Protein AF-A0A8R1EDF5-F1 (afdb_monomer_lite)

Sequence (204 aa):
MTSVPVRDQQETLILVYGVFIYRNCFASVFESIRVQEAGQEGHKRAVINYREDETMYIEAKADRVTVIFSTVFKDADDVIIGKVFLQEFREGRKASQTAPAVLYSLGEPPLELKDLPGARVGDNVGYITFVLFPRHTNKKTRDNTIDLIHSFRDYLHYHIKCSKVYLHTRMRAKTTDFLKVLNRARPEVKGEKKTFSGRTFQTQ

Secondary structure (DSSP, 8-state):
--PPPPHHHHHHHHIIIIISHHHHHHHGGGHHHHHHHTT---PPPEEEEEETTEEEEEEE-SS-EEEEEEEE-SSHHHHHHHHHHHHHHHHGGGT-TTSPEEEEEEES--GGGTT-TT---EEEEEEEEEEE-HHHHSTTTHHHHHHHHHHHHHHHHHHHHHHHHHHHHHHHHHHHHHHHHHHHHSPP-----B-TTS-B----

InterPro domains:
  IPR007188 Actin-related protein 2/3 complex subunit 2 [PF04045] (20-188)
  IPR007188 Actin-related protein 2/3 complex subunit 2 [PTHR12058] (21-203)
  IPR034666 Arp2/3 complex subunit 2/4 [G3DSA:3.30.1460.20] (24-203)
  IPR034666 Arp2/3 complex subunit 2/4 [SSF69645] (29-188)

Structure (mmCIF, N/CA/C/O backbone):
data_AF-A0A8R1EDF5-F1
#
_entry.id   AF-A0A8R1EDF5-F1
#
loop_
_atom_site.group_PDB
_atom_site.id
_atom_site.type_symbol
_atom_site.label_atom_id
_atom_site.label_alt_id
_atom_site.label_comp_id
_atom_site.label_asym_id
_atom_site.label_entity_id
_atom_site.label_seq_id
_atom_site.pdbx_PDB_ins_code
_atom_site.Cartn_x
_atom_site.Cartn_y
_atom_site.Cartn_z
_atom_site.occupancy
_atom_site.B_iso_or_equiv
_atom_site.auth_seq_id
_atom_site.auth_comp_id
_atom_site.auth_asym_id
_atom_site.auth_atom_id
_atom_site.pdbx_PDB_model_num
ATOM 1 N N . MET A 1 1 ? -31.946 36.676 3.259 1.00 37.22 1 MET A N 1
ATOM 2 C CA . MET A 1 1 ? -30.541 37.133 3.200 1.00 37.22 1 MET A CA 1
ATOM 3 C C . MET A 1 1 ? -29.714 36.182 4.049 1.00 37.22 1 MET A C 1
ATOM 5 O O . MET A 1 1 ? -29.679 36.325 5.261 1.00 37.22 1 MET A O 1
ATOM 9 N N . THR A 1 2 ? -29.152 35.138 3.444 1.00 46.44 2 THR A N 1
ATOM 10 C CA . THR A 1 2 ? -28.224 34.232 4.133 1.00 46.44 2 THR A CA 1
ATOM 11 C C . THR A 1 2 ? -26.911 34.976 4.339 1.00 46.44 2 THR A C 1
ATOM 13 O O . THR A 1 2 ? -26.248 35.333 3.367 1.00 46.44 2 THR A O 1
ATOM 16 N N . SER A 1 3 ? -26.583 35.277 5.594 1.00 58.00 3 SER A N 1
ATOM 17 C CA . SER A 1 3 ? -25.324 35.910 5.984 1.00 58.00 3 SER A CA 1
ATOM 18 C C . SER A 1 3 ? -24.152 35.068 5.482 1.00 58.00 3 SER A C 1
ATOM 20 O O . SER A 1 3 ? -23.999 33.916 5.891 1.00 58.00 3 SER A O 1
ATOM 22 N N . VAL A 1 4 ? -23.344 35.626 4.581 1.00 60.22 4 VAL A N 1
ATOM 23 C CA . VAL A 1 4 ? -22.108 34.984 4.126 1.00 60.22 4 VAL A CA 1
ATOM 24 C C . VAL A 1 4 ? -21.133 34.967 5.314 1.00 60.22 4 VAL A C 1
ATOM 26 O O . VAL A 1 4 ? -20.901 36.027 5.898 1.00 60.22 4 VAL A O 1
ATOM 29 N N . PRO A 1 5 ? -20.607 33.797 5.721 1.00 60.97 5 PRO A N 1
ATOM 30 C CA . PRO A 1 5 ? -19.687 33.697 6.851 1.00 60.97 5 PRO A CA 1
ATOM 31 C C . PRO A 1 5 ? -18.360 34.425 6.577 1.00 60.97 5 PRO A C 1
ATOM 33 O O . PRO A 1 5 ? -17.988 34.650 5.426 1.00 60.97 5 PRO A O 1
ATOM 36 N N . VAL A 1 6 ? -17.655 34.810 7.646 1.00 70.81 6 VAL A N 1
ATOM 37 C CA . VAL A 1 6 ? -16.377 35.553 7.604 1.00 70.81 6 VAL A CA 1
ATOM 38 C C . VAL A 1 6 ? -15.317 34.759 6.816 1.00 70.81 6 VAL A C 1
ATOM 40 O O . VAL A 1 6 ? -15.364 33.535 6.799 1.00 70.81 6 VAL A O 1
ATOM 43 N N . ARG A 1 7 ? -14.351 35.425 6.166 1.00 64.31 7 ARG A N 1
ATOM 44 C CA . ARG A 1 7 ? -13.412 34.813 5.196 1.00 64.31 7 ARG A CA 1
ATOM 45 C C . ARG A 1 7 ? -12.677 33.553 5.714 1.00 64.31 7 ARG A C 1
ATOM 47 O O . ARG A 1 7 ? -12.657 32.550 5.010 1.00 64.31 7 ARG A O 1
ATOM 54 N N . ASP A 1 8 ? -12.211 33.545 6.966 1.00 62.00 8 ASP A N 1
ATOM 55 C CA . ASP A 1 8 ? -11.608 32.352 7.605 1.00 62.00 8 ASP A CA 1
ATOM 56 C C . ASP A 1 8 ? -12.617 31.210 7.826 1.00 62.00 8 ASP A C 1
ATOM 58 O O . ASP A 1 8 ? -12.303 30.023 7.692 1.00 62.00 8 ASP A O 1
ATOM 62 N N . GLN A 1 9 ? -13.869 31.554 8.138 1.00 63.78 9 GLN A N 1
ATOM 63 C CA . GLN A 1 9 ? -14.952 30.579 8.248 1.00 63.78 9 GLN A CA 1
ATOM 64 C C . GLN A 1 9 ? -15.334 30.035 6.868 1.00 63.78 9 GLN A C 1
ATOM 66 O O . GLN A 1 9 ? -15.638 28.853 6.765 1.00 63.78 9 GLN A O 1
ATOM 71 N N . GLN A 1 10 ? -15.268 30.838 5.801 1.00 67.81 10 GLN A N 1
ATOM 72 C CA . GLN A 1 10 ? -15.457 30.359 4.428 1.00 67.81 10 GLN A CA 1
ATOM 73 C C . GLN A 1 10 ? -14.379 29.360 4.011 1.00 67.81 10 GLN A C 1
ATOM 75 O O . GLN A 1 10 ? -14.731 28.314 3.479 1.00 67.81 10 GLN A O 1
ATOM 80 N N . GLU A 1 11 ? -13.098 29.627 4.273 1.00 70.38 11 GLU A N 1
ATOM 81 C CA . GLU A 1 11 ? -12.024 28.670 3.963 1.00 70.38 11 GLU A CA 1
ATOM 82 C C . GLU A 1 11 ? -12.195 27.363 4.740 1.00 70.38 11 GLU A C 1
ATOM 84 O O . GLU A 1 11 ? -12.123 26.277 4.164 1.00 70.38 11 GLU A O 1
ATOM 89 N N . THR A 1 12 ? -12.530 27.460 6.028 1.00 69.50 12 THR A N 1
ATOM 90 C CA . THR A 1 12 ? -12.820 26.288 6.863 1.00 69.50 12 THR A CA 1
ATOM 91 C C . THR A 1 12 ? -14.017 25.503 6.322 1.00 69.50 12 THR A C 1
ATOM 93 O O . THR A 1 12 ? -13.970 24.278 6.230 1.00 69.50 12 THR A O 1
ATOM 96 N N . LEU A 1 13 ? -15.084 26.189 5.908 1.00 66.75 13 LEU A N 1
ATOM 97 C CA . LEU A 1 13 ? -16.260 25.561 5.311 1.00 66.75 13 LEU A CA 1
ATOM 98 C C . LEU A 1 13 ? -15.931 24.913 3.960 1.00 66.75 13 LEU A C 1
ATOM 100 O O . LEU A 1 13 ? -16.371 23.799 3.712 1.00 66.75 13 LEU A O 1
ATOM 104 N N . ILE A 1 14 ? -15.125 25.544 3.108 1.00 72.31 14 ILE A N 1
ATOM 105 C CA . ILE A 1 14 ? -14.697 24.969 1.823 1.00 72.31 14 ILE A CA 1
ATOM 106 C C . ILE A 1 14 ? -13.844 23.717 2.048 1.00 72.31 14 ILE A C 1
ATOM 108 O O . ILE A 1 14 ? -14.022 22.710 1.363 1.00 72.31 14 ILE A O 1
ATOM 112 N N . LEU A 1 15 ? -12.949 23.735 3.034 1.00 63.31 15 LEU A N 1
ATOM 113 C CA . LEU A 1 15 ? -12.159 22.561 3.390 1.00 63.31 15 LEU A CA 1
ATOM 114 C C . LEU A 1 15 ? -13.048 21.435 3.933 1.00 63.31 15 LEU A C 1
ATOM 116 O O . LEU A 1 15 ? -12.936 20.297 3.485 1.00 63.31 15 LEU A O 1
ATOM 120 N N . VAL A 1 16 ? -13.971 21.738 4.846 1.00 60.72 16 VAL A N 1
ATOM 121 C CA . VAL A 1 16 ? -14.837 20.738 5.493 1.00 60.72 16 VAL A CA 1
ATOM 122 C C . VAL A 1 16 ? -15.895 20.167 4.541 1.00 60.72 16 VAL A C 1
ATOM 124 O O . VAL A 1 16 ? -16.093 18.952 4.519 1.00 60.72 16 VAL A O 1
ATOM 127 N N . TYR A 1 17 ? -16.555 21.020 3.755 1.00 59.41 17 TYR A N 1
ATOM 128 C CA . TYR A 1 17 ? -17.662 20.662 2.858 1.00 59.41 17 TYR A CA 1
ATOM 129 C C . TYR A 1 17 ? -17.237 20.422 1.406 1.00 59.41 17 TYR A C 1
ATOM 131 O O . TYR A 1 17 ? -18.039 19.947 0.617 1.00 59.41 17 TYR A O 1
ATOM 139 N N . GLY A 1 18 ? -16.009 20.747 1.017 1.00 61.16 18 GLY A N 1
ATOM 140 C CA . GLY A 1 18 ? -15.484 20.443 -0.315 1.00 61.16 18 GLY A CA 1
ATOM 141 C C . GLY A 1 18 ? -14.483 19.299 -0.261 1.00 61.16 18 GLY A C 1
ATOM 142 O O . GLY A 1 18 ? -14.718 18.217 -0.792 1.00 61.16 18 GLY A O 1
ATOM 143 N N . VAL A 1 19 ? -13.358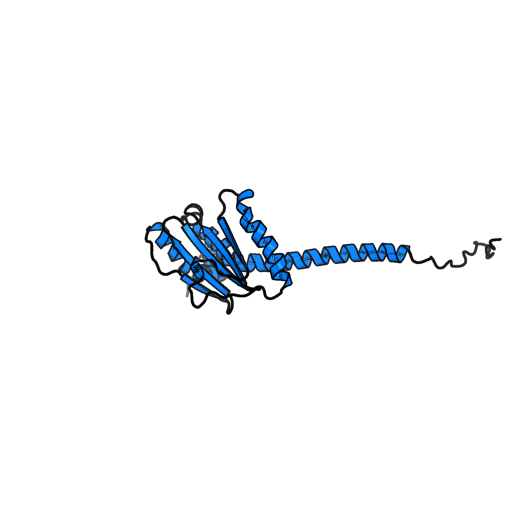 19.542 0.411 1.00 59.59 19 VAL A N 1
ATOM 144 C CA . VAL A 1 19 ? -12.174 18.669 0.350 1.00 59.59 19 VAL A CA 1
ATOM 145 C C . VAL A 1 19 ? -12.307 17.453 1.271 1.00 59.59 19 VAL A C 1
ATOM 147 O O . VAL A 1 19 ? -11.979 16.334 0.880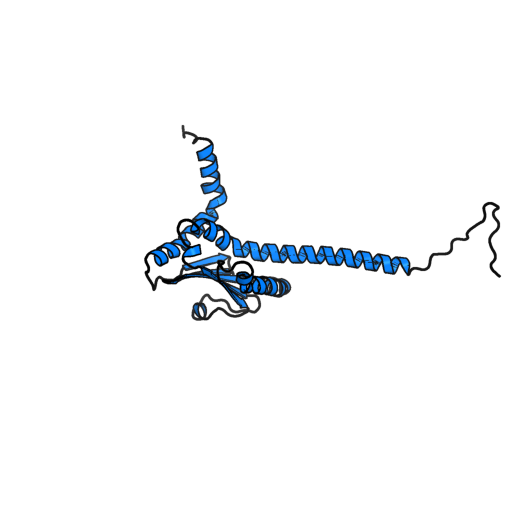 1.00 59.59 19 VAL A O 1
ATOM 150 N N . PHE A 1 20 ? -12.837 17.638 2.480 1.00 66.38 20 PHE A N 1
ATOM 151 C CA . PHE A 1 20 ? -12.901 16.593 3.501 1.00 66.38 20 PHE A CA 1
ATOM 152 C C . PHE A 1 20 ? -14.209 15.796 3.522 1.00 66.38 20 PHE A C 1
ATOM 154 O O . PHE A 1 20 ? -14.381 14.991 4.431 1.00 66.38 20 PHE A O 1
ATOM 161 N N . ILE A 1 21 ? -15.119 15.938 2.550 1.00 66.31 21 ILE A N 1
ATOM 162 C CA . ILE A 1 21 ? -16.369 15.148 2.530 1.00 66.31 21 ILE A CA 1
ATOM 163 C C . ILE A 1 21 ? -16.080 13.644 2.551 1.00 66.31 21 ILE A C 1
ATOM 165 O O . ILE A 1 21 ? -16.606 12.923 3.401 1.00 66.31 21 ILE A O 1
ATOM 169 N N . TYR A 1 22 ? -15.200 13.177 1.661 1.00 65.56 22 TYR A N 1
ATOM 170 C CA . TYR A 1 22 ? -14.829 11.762 1.595 1.00 65.56 22 TYR A CA 1
ATOM 171 C C . TYR A 1 22 ? -14.133 11.313 2.880 1.00 65.56 22 TYR A C 1
ATOM 173 O O . TYR A 1 22 ? -14.475 10.271 3.440 1.00 65.56 22 TYR A O 1
ATOM 181 N N . ARG A 1 23 ? -13.233 12.148 3.411 1.00 71.06 23 ARG A N 1
ATOM 182 C CA . ARG A 1 23 ? -12.564 11.904 4.691 1.00 71.06 23 ARG A CA 1
ATOM 183 C C . ARG A 1 23 ? -13.562 11.774 5.843 1.00 71.06 23 ARG A C 1
ATOM 185 O O . ARG A 1 23 ? -13.467 10.849 6.639 1.00 71.06 23 ARG A O 1
ATOM 192 N N . ASN A 1 24 ? -14.521 12.688 5.942 1.00 68.25 24 ASN A N 1
ATOM 193 C CA . ASN A 1 24 ? -15.489 12.742 7.034 1.00 68.25 24 ASN A CA 1
ATOM 194 C C . ASN A 1 24 ? -16.484 11.569 6.964 1.00 68.25 24 ASN A C 1
ATOM 196 O O . ASN A 1 24 ? -16.875 11.054 8.008 1.00 68.25 24 ASN A O 1
ATOM 200 N N . CYS A 1 25 ? -16.818 11.079 5.763 1.00 65.25 25 CYS A N 1
ATOM 201 C CA . CYS A 1 25 ? -17.539 9.811 5.595 1.00 65.25 25 CYS A CA 1
ATOM 202 C C . CYS A 1 25 ? -16.732 8.615 6.124 1.00 65.25 25 CYS A C 1
ATOM 204 O O . CYS A 1 25 ? -17.280 7.755 6.809 1.00 65.25 25 CYS A O 1
ATOM 206 N N . PHE A 1 26 ? -15.418 8.585 5.883 1.00 67.69 26 PHE A N 1
ATOM 207 C CA . PHE A 1 26 ? -14.531 7.560 6.445 1.00 67.69 26 PHE A CA 1
ATOM 208 C C . PHE A 1 26 ? -14.298 7.711 7.955 1.00 67.69 26 PHE A C 1
ATOM 210 O O . PHE A 1 26 ? -14.070 6.717 8.644 1.00 67.69 26 PHE A O 1
ATOM 217 N N . ALA A 1 27 ? -14.397 8.930 8.495 1.00 64.00 27 ALA A N 1
ATOM 218 C CA . ALA A 1 27 ? -14.193 9.216 9.914 1.00 64.00 27 ALA A CA 1
ATOM 219 C C . ALA A 1 27 ? -15.215 8.510 10.823 1.00 64.00 27 ALA A C 1
ATOM 221 O O . ALA A 1 27 ? -14.876 8.172 11.956 1.00 64.00 27 ALA A O 1
ATOM 222 N N . SER A 1 28 ? -16.420 8.214 10.315 1.00 60.69 28 SER A N 1
ATOM 223 C CA . SER A 1 28 ? -17.418 7.382 11.008 1.00 60.69 28 SER A CA 1
ATOM 224 C C . SER A 1 28 ? -16.848 6.016 11.403 1.00 60.69 28 SER A C 1
ATOM 226 O O . SER A 1 28 ? -17.147 5.509 12.480 1.00 60.69 28 SER A O 1
ATOM 228 N N . VAL A 1 29 ? -15.963 5.435 10.591 1.00 60.88 29 VAL A N 1
ATOM 229 C CA . VAL A 1 29 ? -15.421 4.101 10.878 1.00 60.88 29 VAL A CA 1
ATOM 230 C C . VAL A 1 29 ? -14.323 4.137 11.937 1.00 60.88 29 VAL A C 1
ATOM 232 O O . VAL A 1 29 ? -14.077 3.151 12.635 1.00 60.88 29 VAL A O 1
ATOM 235 N N . PHE A 1 30 ? -13.744 5.311 12.170 1.00 62.59 30 PHE A N 1
ATOM 236 C CA . PHE A 1 30 ? -12.837 5.553 13.282 1.00 62.59 30 PHE A CA 1
ATOM 237 C C . PHE A 1 30 ? -13.562 5.816 14.614 1.00 62.59 30 PHE A C 1
ATOM 239 O O . PHE A 1 30 ? -12.898 6.060 15.620 1.00 62.59 30 PHE A O 1
ATOM 246 N N . GLU A 1 31 ? -14.891 5.657 14.697 1.00 65.31 31 GLU A N 1
ATOM 247 C CA . GLU A 1 31 ? -15.561 5.431 15.990 1.00 65.31 31 GLU A CA 1
ATOM 248 C C . GLU A 1 31 ? -15.002 4.203 16.720 1.00 65.31 31 GLU A C 1
ATOM 250 O O . GLU A 1 31 ? -14.929 4.197 17.946 1.00 65.31 31 GLU A O 1
ATOM 255 N N . SER A 1 32 ? -14.486 3.219 15.980 1.00 62.22 32 SER A N 1
ATOM 256 C CA . SER A 1 32 ? -13.732 2.086 16.528 1.00 62.22 32 SER A CA 1
ATOM 257 C C . SER A 1 32 ? -12.504 2.507 17.358 1.00 62.22 32 SER A C 1
ATOM 259 O O . SER A 1 32 ? -12.147 1.821 18.313 1.00 62.22 32 SER A O 1
ATOM 261 N N . ILE A 1 33 ? -11.905 3.679 17.098 1.00 66.38 33 ILE A N 1
ATOM 262 C CA . ILE A 1 33 ? -10.865 4.251 17.972 1.00 66.38 33 ILE A CA 1
ATOM 263 C C . ILE A 1 33 ? -11.449 4.652 19.331 1.00 66.38 33 ILE A C 1
ATOM 265 O O . ILE A 1 33 ? -10.790 4.480 20.351 1.00 66.38 33 ILE A O 1
ATOM 269 N N . ARG A 1 34 ? -12.687 5.156 19.380 1.00 68.62 34 ARG A N 1
ATOM 270 C CA . ARG A 1 34 ? -13.348 5.496 20.653 1.00 68.62 34 ARG A CA 1
ATOM 271 C C . ARG A 1 34 ? -13.655 4.238 21.462 1.00 68.62 34 ARG A C 1
ATOM 273 O O . ARG A 1 34 ? -13.519 4.264 22.679 1.00 68.62 34 ARG A O 1
ATOM 280 N N . VAL A 1 35 ? -14.007 3.140 20.789 1.00 68.25 35 VAL A N 1
ATOM 281 C CA . VAL A 1 35 ? -14.181 1.815 21.411 1.00 68.25 35 VAL A CA 1
ATOM 282 C C . VAL A 1 35 ? -12.862 1.324 22.022 1.00 68.25 35 VAL A C 1
ATOM 284 O O . VAL A 1 35 ? -12.852 0.861 23.162 1.00 68.25 35 VAL A O 1
ATOM 287 N N . GLN A 1 36 ? -11.740 1.513 21.316 1.00 70.62 36 GLN A N 1
ATOM 288 C CA . GLN A 1 36 ? -10.402 1.221 21.842 1.00 70.62 36 GLN A CA 1
ATOM 289 C C . GLN A 1 36 ? -10.052 2.099 23.056 1.00 70.62 36 GLN A C 1
ATOM 291 O O . GLN A 1 36 ? -9.573 1.575 24.059 1.00 70.62 36 GLN A O 1
ATOM 296 N N . GLU A 1 37 ? -10.329 3.410 23.009 1.00 69.69 37 GLU A N 1
ATOM 297 C CA . GLU A 1 37 ? -10.143 4.319 24.157 1.00 69.69 37 GLU A CA 1
ATOM 298 C C . GLU A 1 37 ? -11.002 3.914 25.370 1.00 69.69 37 GLU A C 1
ATOM 300 O O . GLU A 1 37 ? -10.575 4.095 26.509 1.00 69.69 37 GLU A O 1
ATOM 305 N N . ALA A 1 38 ? -12.193 3.354 25.139 1.00 73.81 38 ALA A N 1
ATOM 306 C CA . ALA A 1 38 ? -13.090 2.867 26.185 1.00 73.81 38 ALA A CA 1
ATOM 307 C C . ALA A 1 38 ? -12.689 1.491 26.756 1.00 73.81 38 ALA A C 1
ATOM 309 O O . ALA A 1 38 ? -13.317 1.031 27.708 1.00 73.81 38 ALA A O 1
ATOM 310 N N . GLY A 1 39 ? -11.676 0.824 26.184 1.00 67.12 39 GLY A N 1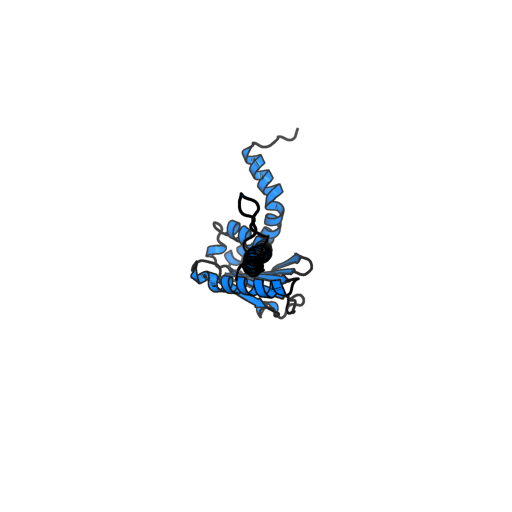
ATOM 311 C CA . GLY A 1 39 ? -11.225 -0.504 26.610 1.00 67.12 39 GLY A CA 1
ATOM 312 C C . GLY A 1 39 ? -12.267 -1.609 26.409 1.00 67.12 39 GLY A C 1
ATOM 313 O O . GLY A 1 39 ? -12.195 -2.647 27.061 1.00 67.12 39 GLY A O 1
ATOM 314 N N . GLN A 1 40 ? -13.259 -1.381 25.544 1.00 67.94 40 GLN A N 1
ATOM 315 C CA . GLN A 1 40 ? -14.324 -2.342 25.283 1.00 67.94 40 GLN A CA 1
ATOM 316 C C . GLN A 1 40 ? -13.892 -3.305 24.177 1.00 67.94 40 GLN A C 1
ATOM 318 O O . GLN A 1 40 ? -13.682 -2.906 23.034 1.00 67.94 40 GLN A O 1
ATOM 323 N N . GLU A 1 41 ? -13.778 -4.586 24.508 1.00 65.31 41 GLU A N 1
ATOM 324 C CA . GLU A 1 41 ? -13.474 -5.640 23.539 1.00 65.31 41 GLU A CA 1
ATOM 325 C C . GLU A 1 41 ? -14.760 -6.267 22.973 1.00 65.31 41 GLU A C 1
ATOM 327 O O . GLU A 1 41 ? -15.842 -6.148 23.549 1.00 65.31 41 GLU A O 1
ATOM 332 N N . GLY A 1 42 ? -14.660 -6.922 21.812 1.00 64.19 42 GLY A N 1
ATOM 333 C CA . GLY A 1 42 ? -15.766 -7.700 21.237 1.00 64.19 42 GLY A CA 1
ATOM 334 C C . GLY A 1 42 ? -16.777 -6.914 20.395 1.00 64.19 42 GLY A C 1
ATOM 335 O O . GLY A 1 42 ? -17.828 -7.451 20.047 1.00 64.19 42 GLY A O 1
ATOM 336 N N . HIS A 1 43 ? -16.482 -5.663 20.025 1.00 67.81 43 HIS A N 1
ATOM 337 C CA . HIS A 1 43 ? -17.308 -4.943 19.054 1.00 67.81 43 HIS A CA 1
ATOM 338 C C . HIS A 1 43 ? -17.212 -5.578 17.663 1.00 67.81 43 HIS A C 1
ATOM 340 O O . HIS A 1 43 ? -16.147 -6.013 17.220 1.00 67.81 43 HIS A O 1
ATOM 346 N N . LYS A 1 44 ? -18.345 -5.604 16.952 1.00 72.50 44 LYS A N 1
ATOM 347 C CA . LYS A 1 44 ? -18.411 -6.096 15.574 1.00 72.50 44 LYS A CA 1
ATOM 348 C C . LYS A 1 44 ? -17.458 -5.269 14.708 1.00 72.50 44 LYS A C 1
ATOM 350 O O . LYS A 1 44 ? -17.598 -4.051 14.628 1.00 72.50 44 LYS A O 1
ATOM 355 N N . ARG A 1 45 ? -16.501 -5.940 14.060 1.00 82.50 45 ARG A N 1
ATOM 356 C CA . ARG A 1 45 ? -15.580 -5.309 13.106 1.00 82.50 45 ARG A CA 1
ATOM 357 C C . ARG A 1 45 ? -16.338 -4.526 12.040 1.00 82.50 45 ARG A C 1
ATOM 359 O O . ARG A 1 45 ? -17.384 -4.973 11.558 1.00 82.50 45 ARG A O 1
ATOM 366 N N . ALA A 1 46 ? -15.784 -3.389 11.646 1.00 84.81 46 ALA A N 1
ATOM 367 C CA . ALA A 1 46 ? -16.328 -2.609 10.550 1.00 84.81 46 ALA A CA 1
ATOM 368 C C . ALA A 1 46 ? -15.808 -3.158 9.218 1.00 84.81 46 ALA A C 1
ATOM 370 O O . ALA A 1 46 ? -14.628 -3.485 9.088 1.00 84.81 46 ALA A O 1
ATOM 371 N N . VAL A 1 47 ? -16.702 -3.257 8.237 1.00 87.25 47 VAL A N 1
ATOM 372 C CA . VAL A 1 47 ? -16.398 -3.705 6.876 1.00 87.25 47 VAL A CA 1
ATOM 373 C C . VAL A 1 47 ? -16.843 -2.605 5.925 1.00 87.25 47 VAL A C 1
ATOM 375 O O . VAL A 1 47 ? -18.008 -2.212 5.946 1.00 87.25 47 VAL A O 1
ATOM 378 N N . ILE A 1 48 ? -15.914 -2.091 5.124 1.00 86.56 48 ILE A N 1
ATOM 379 C CA . ILE A 1 48 ? -16.166 -1.019 4.162 1.00 86.56 48 ILE A CA 1
ATOM 380 C C . ILE A 1 48 ? -15.780 -1.503 2.773 1.00 86.56 48 ILE A C 1
ATOM 382 O O . ILE A 1 48 ? -14.601 -1.702 2.475 1.00 86.56 48 ILE A O 1
ATOM 386 N N . ASN A 1 49 ? -16.762 -1.603 1.891 1.00 87.56 49 ASN A N 1
ATOM 387 C CA . ASN A 1 49 ? -16.533 -1.884 0.481 1.00 87.56 49 ASN A CA 1
ATOM 388 C C . ASN A 1 49 ? -16.346 -0.546 -0.236 1.00 87.56 49 ASN A C 1
ATOM 390 O O . ASN A 1 49 ? -17.302 0.061 -0.710 1.00 87.56 49 ASN A O 1
ATOM 394 N N . TYR A 1 50 ? -15.114 -0.037 -0.233 1.00 84.06 50 TYR A N 1
ATOM 395 C CA . TYR A 1 50 ? -14.804 1.278 -0.801 1.00 84.06 50 TYR A CA 1
ATOM 396 C C . TYR A 1 50 ? -14.663 1.251 -2.333 1.00 84.06 50 TYR A C 1
ATOM 398 O O . TYR A 1 50 ? -14.647 2.303 -2.972 1.00 84.06 50 TYR A O 1
ATOM 406 N N . ARG A 1 51 ? -14.570 0.054 -2.926 1.00 86.75 51 ARG A N 1
ATOM 407 C CA . ARG A 1 51 ? -14.725 -0.229 -4.362 1.00 86.75 51 ARG A CA 1
ATOM 408 C C . ARG A 1 51 ? -15.490 -1.543 -4.532 1.00 86.75 51 ARG A C 1
ATOM 410 O O . ARG A 1 51 ? -15.642 -2.291 -3.574 1.00 86.75 51 ARG A O 1
ATOM 417 N N . GLU A 1 52 ? -15.930 -1.835 -5.753 1.00 85.62 52 GLU A N 1
ATOM 418 C CA . GLU A 1 52 ? -16.684 -3.058 -6.077 1.00 85.62 52 GLU A CA 1
ATOM 419 C C . GLU A 1 52 ? -15.928 -4.344 -5.698 1.00 85.62 52 GLU A C 1
ATOM 421 O O . GLU A 1 52 ? -16.507 -5.241 -5.092 1.00 85.62 52 GLU A O 1
ATOM 426 N N . ASP A 1 53 ? -14.621 -4.398 -5.978 1.00 88.06 53 ASP A N 1
ATOM 427 C CA . ASP A 1 53 ? -13.770 -5.573 -5.734 1.00 88.06 53 ASP A CA 1
ATOM 428 C C . ASP A 1 53 ? -12.790 -5.408 -4.559 1.00 88.06 53 ASP A C 1
ATOM 430 O O . ASP A 1 53 ? -11.936 -6.268 -4.345 1.00 88.06 53 ASP A O 1
ATOM 434 N N . GLU A 1 54 ? -12.864 -4.307 -3.806 1.00 91.56 54 GLU A N 1
ATOM 435 C CA . GLU A 1 54 ? -11.925 -4.028 -2.715 1.00 91.56 54 GLU A CA 1
ATOM 436 C C . GLU A 1 54 ? -12.654 -3.738 -1.408 1.00 91.56 54 GLU A C 1
ATOM 438 O O . GLU A 1 54 ? -13.709 -3.102 -1.371 1.00 91.56 54 GLU A O 1
ATOM 443 N N . THR A 1 55 ? -12.080 -4.203 -0.304 1.00 90.62 55 THR A N 1
ATOM 444 C CA . THR A 1 55 ? -12.716 -4.121 1.013 1.00 90.62 55 THR A CA 1
ATOM 445 C C . THR A 1 55 ? -11.704 -3.720 2.069 1.00 90.62 55 THR A C 1
ATOM 447 O O . THR A 1 55 ? -10.550 -4.137 2.039 1.00 90.62 55 THR A O 1
ATOM 450 N N . MET A 1 56 ? -12.133 -2.891 3.010 1.00 91.00 56 MET A N 1
ATOM 451 C CA . MET A 1 56 ? -11.366 -2.492 4.179 1.00 91.00 56 MET A CA 1
ATOM 452 C C 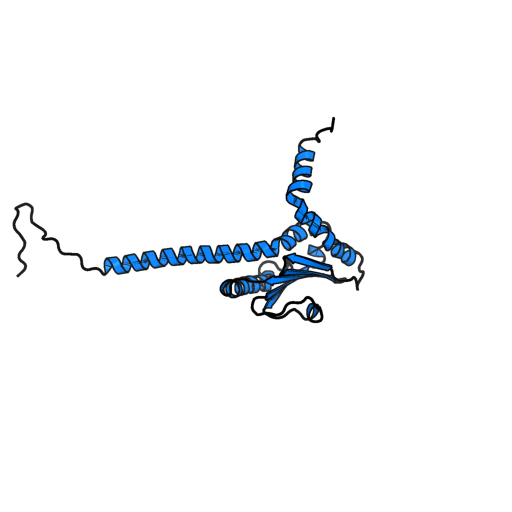. MET A 1 56 ? -12.038 -3.053 5.424 1.00 91.00 56 MET A C 1
ATOM 454 O O . MET A 1 56 ? -13.240 -2.877 5.616 1.00 91.00 56 MET A O 1
ATOM 458 N N . TYR A 1 57 ? -11.258 -3.710 6.270 1.00 89.38 57 TYR A N 1
ATOM 459 C CA . TYR A 1 57 ? -11.707 -4.263 7.540 1.00 89.38 57 TYR A CA 1
ATOM 460 C C . TYR A 1 57 ? -11.034 -3.497 8.667 1.00 89.38 57 TYR A C 1
ATOM 462 O O . TYR A 1 57 ? -9.821 -3.289 8.635 1.00 89.38 57 TYR A O 1
ATOM 470 N N . ILE A 1 58 ? -11.810 -3.072 9.657 1.00 88.81 58 ILE A N 1
ATOM 471 C CA . ILE A 1 58 ? -11.289 -2.360 10.821 1.00 88.81 58 ILE A CA 1
ATOM 472 C C . ILE A 1 58 ? -11.738 -3.093 12.077 1.00 88.81 58 ILE A C 1
ATOM 474 O O . ILE A 1 58 ? -12.931 -3.314 12.300 1.00 88.81 58 ILE A O 1
ATOM 478 N N . GLU A 1 59 ? -10.762 -3.464 12.896 1.00 86.69 59 GLU A N 1
ATOM 479 C CA . GLU A 1 59 ? -10.966 -4.146 14.164 1.00 86.69 59 GLU A CA 1
ATOM 480 C C . GLU A 1 59 ? -10.239 -3.394 15.277 1.00 86.69 59 GLU A C 1
ATOM 482 O O . GLU A 1 59 ? -9.047 -3.104 15.180 1.00 86.69 59 GLU A O 1
ATOM 487 N N . ALA A 1 60 ? -10.967 -3.079 16.344 1.00 86.31 60 ALA A N 1
ATOM 488 C CA . ALA A 1 60 ? -10.408 -2.486 17.548 1.00 86.31 60 ALA A CA 1
ATOM 489 C C . ALA A 1 60 ? -10.255 -3.562 18.629 1.00 86.31 60 ALA A C 1
ATOM 491 O O . ALA A 1 60 ? -11.207 -4.277 18.939 1.00 86.31 60 ALA A O 1
ATOM 492 N N . LYS A 1 61 ? -9.055 -3.652 19.203 1.00 85.25 61 LYS A N 1
ATOM 493 C CA . LYS A 1 61 ? -8.725 -4.419 20.412 1.00 85.25 61 LYS A CA 1
ATOM 494 C C . LYS A 1 61 ? -8.326 -3.432 21.511 1.00 85.25 61 LYS A C 1
ATOM 496 O O . LYS A 1 61 ? -8.090 -2.262 21.213 1.00 85.25 61 LYS A O 1
ATOM 501 N N . ALA A 1 62 ? -8.216 -3.866 22.768 1.00 81.94 62 ALA A N 1
ATOM 502 C CA . ALA A 1 62 ? -7.882 -2.949 23.864 1.00 81.94 62 ALA A CA 1
ATOM 503 C C . ALA A 1 62 ? -6.526 -2.238 23.668 1.00 81.94 62 ALA A C 1
ATOM 505 O O . ALA A 1 62 ? -6.389 -1.050 23.968 1.00 81.94 62 ALA A O 1
ATOM 506 N N . ASP A 1 63 ? -5.527 -2.939 23.123 1.00 86.88 63 ASP A N 1
ATOM 507 C CA . ASP A 1 63 ? -4.147 -2.455 23.002 1.00 86.88 63 ASP A CA 1
ATOM 508 C C . ASP A 1 63 ? -3.787 -1.880 21.619 1.00 86.88 63 ASP A C 1
ATOM 510 O O . ASP A 1 63 ? -2.733 -1.254 21.470 1.00 86.88 63 ASP A O 1
ATOM 514 N N . ARG A 1 64 ? -4.623 -2.103 20.596 1.00 89.81 64 ARG A N 1
ATOM 515 C CA . ARG A 1 64 ? -4.340 -1.728 19.202 1.00 89.81 64 ARG A CA 1
ATOM 516 C C . ARG A 1 64 ? -5.599 -1.657 18.341 1.00 89.81 64 ARG A C 1
ATOM 518 O O . ARG A 1 64 ? -6.597 -2.316 18.612 1.00 89.81 64 ARG A O 1
ATOM 525 N N . VAL A 1 65 ? -5.501 -0.931 17.235 1.00 90.31 65 VAL A N 1
ATOM 526 C CA . VAL A 1 65 ? -6.477 -0.949 16.141 1.00 90.31 65 VAL A CA 1
ATOM 527 C C . VAL A 1 65 ? -5.810 -1.548 14.910 1.00 90.31 65 VAL A C 1
ATOM 529 O O . VAL A 1 65 ? -4.748 -1.090 14.488 1.00 90.31 65 VAL A O 1
ATOM 532 N N . THR A 1 66 ? -6.427 -2.570 14.334 1.00 91.88 66 THR A N 1
ATOM 533 C CA . THR A 1 66 ? -5.962 -3.229 13.116 1.00 91.88 66 THR A CA 1
ATOM 534 C C . THR A 1 66 ? -6.811 -2.764 11.938 1.00 91.88 66 THR A C 1
ATOM 536 O O . THR A 1 66 ? -8.039 -2.825 11.986 1.00 91.88 66 THR A O 1
ATOM 539 N N . VAL A 1 67 ? -6.157 -2.307 10.872 1.00 92.50 67 VAL A N 1
ATOM 540 C CA . VAL A 1 67 ? -6.797 -1.912 9.611 1.00 92.50 67 VAL A CA 1
ATOM 541 C C . VAL A 1 67 ? -6.270 -2.814 8.505 1.00 92.50 67 VAL A C 1
ATOM 543 O O . VAL A 1 67 ? -5.071 -2.817 8.236 1.00 92.50 67 VAL A O 1
ATOM 546 N N . ILE A 1 68 ? -7.150 -3.575 7.863 1.00 93.25 68 ILE A N 1
ATOM 547 C CA . ILE A 1 68 ? -6.796 -4.513 6.799 1.00 93.25 68 ILE A CA 1
ATOM 548 C C . ILE A 1 68 ? -7.393 -4.024 5.484 1.00 93.25 68 ILE A C 1
ATOM 550 O O . ILE A 1 68 ? -8.608 -3.916 5.352 1.00 93.25 68 ILE A O 1
ATOM 554 N N . PHE A 1 69 ? -6.544 -3.767 4.497 1.00 94.06 69 PHE A N 1
ATOM 555 C CA . PHE A 1 69 ? -6.938 -3.484 3.123 1.00 94.06 69 PHE A CA 1
ATOM 556 C C . PHE A 1 69 ? -6.878 -4.767 2.303 1.00 94.06 69 PHE A C 1
ATOM 558 O O . PHE A 1 69 ? -5.826 -5.392 2.229 1.00 94.06 69 PHE A O 1
ATOM 565 N N . SER A 1 70 ? -7.982 -5.122 1.658 1.00 93.69 70 SER A N 1
ATOM 566 C CA . SER A 1 70 ? -8.050 -6.114 0.588 1.00 93.69 70 SER A CA 1
ATOM 567 C C . SER A 1 70 ? -8.076 -5.368 -0.739 1.00 93.69 70 SER A C 1
ATOM 569 O O . SER A 1 70 ? -9.136 -4.913 -1.170 1.00 93.69 70 SER A O 1
ATOM 571 N N . THR A 1 71 ? -6.910 -5.204 -1.365 1.00 93.06 71 THR A N 1
ATOM 572 C CA . THR A 1 71 ? -6.773 -4.520 -2.658 1.00 93.06 71 THR A CA 1
ATOM 573 C C . THR A 1 71 ? -6.576 -5.523 -3.788 1.00 93.06 71 THR A C 1
ATOM 575 O O . THR A 1 71 ? -6.022 -6.604 -3.588 1.00 93.06 71 THR A O 1
ATOM 578 N N . VAL A 1 72 ? -7.017 -5.155 -4.988 1.00 93.25 72 VAL A N 1
ATOM 579 C CA . VAL A 1 72 ? -6.888 -5.980 -6.190 1.00 93.25 72 VAL A CA 1
ATOM 580 C C . VAL A 1 72 ? -5.941 -5.296 -7.165 1.00 93.25 72 VAL A C 1
ATOM 582 O O . VAL A 1 72 ? -6.123 -4.132 -7.532 1.00 93.25 72 VAL A O 1
ATOM 585 N N . PHE A 1 73 ? -4.932 -6.034 -7.610 1.00 92.94 73 PHE A N 1
ATOM 586 C CA . PHE A 1 73 ? -4.048 -5.630 -8.692 1.00 92.94 73 PHE A CA 1
ATOM 587 C C . PHE A 1 73 ? -4.652 -6.109 -10.013 1.00 92.94 73 PHE A C 1
ATOM 589 O O . PHE A 1 73 ? -4.948 -7.289 -10.185 1.00 92.94 73 PHE A O 1
ATOM 596 N N . LYS A 1 74 ? -4.893 -5.189 -10.950 1.00 90.50 74 LYS A N 1
ATOM 597 C CA . LYS A 1 74 ? -5.487 -5.548 -12.249 1.00 90.50 74 LYS A CA 1
ATOM 598 C C . LYS A 1 74 ? -4.463 -6.177 -13.191 1.00 90.50 74 LYS A C 1
ATOM 600 O O . LYS A 1 74 ? -4.783 -7.141 -13.877 1.00 90.50 74 LYS A O 1
ATOM 605 N N . ASP A 1 75 ? -3.246 -5.642 -13.184 1.00 93.06 75 ASP A N 1
ATOM 606 C CA . ASP A 1 75 ? -2.152 -6.096 -14.036 1.00 93.06 75 ASP A CA 1
ATOM 607 C C . ASP A 1 75 ? -1.248 -7.065 -13.262 1.00 93.06 75 ASP A C 1
ATOM 609 O O . ASP A 1 75 ? -0.889 -6.802 -12.111 1.00 93.06 75 ASP A O 1
ATOM 613 N N . ALA A 1 76 ? -0.820 -8.156 -13.903 1.00 91.69 76 ALA A N 1
ATOM 614 C CA . ALA A 1 76 ? 0.114 -9.112 -13.298 1.00 91.69 76 ALA A CA 1
ATOM 615 C C . ALA A 1 76 ? 1.457 -8.453 -12.924 1.00 91.69 76 ALA A C 1
ATOM 617 O O . ALA A 1 76 ? 2.023 -8.743 -11.872 1.00 91.69 76 ALA A O 1
ATOM 618 N N . ASP A 1 77 ? 1.929 -7.500 -13.732 1.00 92.81 77 ASP A N 1
ATOM 619 C CA . ASP A 1 77 ? 3.149 -6.736 -13.449 1.00 92.81 77 ASP A CA 1
ATOM 620 C C . ASP A 1 77 ? 3.009 -5.869 -12.186 1.00 92.81 77 ASP A C 1
ATOM 622 O O . ASP A 1 77 ? 3.963 -5.719 -11.416 1.00 92.81 77 ASP A O 1
ATOM 626 N N . ASP A 1 78 ? 1.810 -5.336 -11.929 1.00 94.62 78 ASP A N 1
ATOM 627 C CA . ASP A 1 78 ? 1.540 -4.512 -10.748 1.00 94.62 78 ASP A CA 1
ATOM 628 C C . ASP A 1 78 ? 1.558 -5.345 -9.464 1.00 94.62 78 ASP A C 1
ATOM 630 O O . ASP A 1 78 ? 1.942 -4.820 -8.420 1.00 94.62 78 ASP A O 1
ATOM 634 N N . VAL A 1 79 ? 1.239 -6.644 -9.536 1.00 93.25 79 VAL A N 1
ATOM 635 C CA . VAL A 1 79 ? 1.423 -7.578 -8.411 1.00 93.25 79 VAL A CA 1
ATOM 636 C C . VAL A 1 79 ? 2.903 -7.667 -8.039 1.00 93.25 79 VAL A C 1
ATOM 638 O O . VAL A 1 79 ? 3.259 -7.584 -6.863 1.00 93.25 79 VAL A O 1
ATOM 641 N N . ILE A 1 80 ? 3.786 -7.799 -9.034 1.00 93.25 80 ILE A N 1
ATOM 642 C CA . ILE A 1 80 ? 5.230 -7.942 -8.809 1.00 93.25 80 ILE A CA 1
ATOM 643 C C . ILE A 1 80 ? 5.831 -6.647 -8.263 1.00 93.25 80 ILE A C 1
ATOM 645 O O . ILE A 1 80 ? 6.533 -6.675 -7.251 1.00 93.25 80 ILE A O 1
ATOM 649 N N . ILE A 1 81 ? 5.531 -5.504 -8.887 1.00 94.88 81 ILE A N 1
ATOM 650 C CA . ILE A 1 81 ? 6.007 -4.197 -8.409 1.00 94.88 81 ILE A CA 1
ATOM 651 C C . ILE A 1 81 ? 5.425 -3.911 -7.020 1.00 94.88 81 ILE A C 1
ATOM 653 O O . ILE A 1 81 ? 6.157 -3.521 -6.111 1.00 94.88 81 ILE A O 1
ATOM 657 N N . GLY A 1 82 ? 4.128 -4.158 -6.829 1.00 93.62 82 GLY A N 1
ATOM 658 C CA . GLY A 1 82 ? 3.439 -3.995 -5.554 1.00 93.62 82 GLY A CA 1
ATOM 659 C C . GLY A 1 82 ? 4.076 -4.821 -4.441 1.00 93.62 82 GLY A C 1
ATOM 660 O O . GLY A 1 82 ? 4.313 -4.293 -3.359 1.00 93.62 82 GLY A O 1
ATOM 661 N N . LYS A 1 83 ? 4.459 -6.075 -4.711 1.00 93.31 83 LYS A N 1
ATOM 662 C CA . LYS A 1 83 ? 5.170 -6.929 -3.748 1.00 93.31 83 LYS A CA 1
ATOM 663 C C . LYS A 1 83 ? 6.469 -6.293 -3.249 1.00 93.31 83 LYS A C 1
ATOM 665 O O . LYS A 1 83 ? 6.753 -6.381 -2.057 1.00 93.31 83 LYS A O 1
ATOM 670 N N . VAL A 1 84 ? 7.229 -5.628 -4.122 1.00 94.75 84 VAL A N 1
ATOM 671 C CA . VAL A 1 84 ? 8.453 -4.909 -3.723 1.00 94.75 84 VAL A CA 1
ATOM 672 C C . VAL A 1 84 ? 8.116 -3.755 -2.779 1.00 94.75 84 VAL A C 1
ATOM 674 O O . VAL A 1 84 ? 8.703 -3.660 -1.706 1.00 94.75 84 VAL A O 1
ATOM 677 N N . PHE A 1 85 ? 7.117 -2.930 -3.111 1.00 95.00 85 PHE A N 1
ATOM 678 C CA . PHE A 1 85 ? 6.662 -1.857 -2.217 1.00 95.00 85 PHE A CA 1
ATOM 679 C C . PHE A 1 85 ? 6.201 -2.393 -0.857 1.00 95.00 85 PHE A C 1
ATOM 681 O O . PHE A 1 85 ? 6.573 -1.852 0.181 1.00 95.00 85 PHE A O 1
ATOM 688 N N . LEU A 1 86 ? 5.403 -3.462 -0.843 1.00 93.50 86 LEU A N 1
ATOM 689 C CA . LEU A 1 86 ? 4.876 -4.052 0.389 1.00 93.50 86 LEU A CA 1
ATOM 690 C C . LEU A 1 86 ? 5.973 -4.671 1.261 1.00 93.50 86 LEU A C 1
ATOM 692 O O . LEU A 1 86 ? 5.893 -4.591 2.488 1.00 93.50 86 LEU A O 1
ATOM 696 N N . GLN A 1 87 ? 7.014 -5.236 0.646 1.00 94.00 87 GLN A N 1
ATOM 697 C CA . GLN A 1 87 ? 8.195 -5.700 1.366 1.00 94.00 87 GLN A CA 1
ATOM 698 C C . GLN A 1 87 ? 8.907 -4.538 2.073 1.00 94.00 87 GLN A C 1
ATOM 700 O O . GLN A 1 87 ? 9.192 -4.646 3.265 1.00 94.00 87 GLN A O 1
ATOM 705 N N . GLU A 1 88 ? 9.108 -3.409 1.392 1.00 94.50 88 GLU A N 1
ATOM 706 C CA . GLU A 1 88 ? 9.692 -2.207 2.005 1.00 94.50 88 GLU A CA 1
ATOM 707 C C . GLU A 1 88 ? 8.804 -1.647 3.128 1.00 94.50 88 GLU A C 1
ATOM 709 O O . GLU A 1 88 ? 9.298 -1.282 4.194 1.00 94.50 88 GLU A O 1
ATOM 714 N N . PHE A 1 89 ? 7.477 -1.653 2.957 1.00 93.75 89 PHE A N 1
ATOM 715 C CA . PHE A 1 89 ? 6.545 -1.242 4.013 1.00 93.75 89 PHE A CA 1
ATOM 716 C C . PHE A 1 89 ? 6.616 -2.136 5.252 1.00 93.75 89 PHE A C 1
ATOM 718 O O . PHE A 1 89 ? 6.611 -1.627 6.375 1.00 93.75 89 PHE A O 1
ATOM 725 N N . ARG A 1 90 ? 6.725 -3.457 5.068 1.00 93.00 90 ARG A N 1
ATOM 726 C CA . ARG A 1 90 ? 6.917 -4.411 6.171 1.00 93.00 90 ARG A CA 1
ATOM 727 C C . ARG A 1 90 ? 8.185 -4.097 6.965 1.00 93.00 90 ARG A C 1
ATOM 729 O O . ARG A 1 90 ? 8.206 -4.232 8.188 1.00 93.00 90 ARG A O 1
ATOM 736 N N . GLU A 1 91 ? 9.230 -3.650 6.280 1.00 93.38 91 GLU A N 1
ATOM 737 C CA . GLU A 1 91 ? 10.511 -3.270 6.876 1.00 93.38 91 GLU A CA 1
ATOM 738 C C . GLU A 1 91 ? 10.581 -1.792 7.299 1.00 93.38 91 GLU A C 1
ATOM 740 O O . GLU A 1 91 ? 11.571 -1.373 7.901 1.00 93.38 91 GLU A O 1
ATOM 745 N N . GLY A 1 92 ? 9.516 -1.011 7.091 1.00 89.38 92 GLY A N 1
ATOM 746 C CA . GLY A 1 92 ? 9.488 0.438 7.313 1.00 89.38 92 GLY A CA 1
ATOM 747 C C . GLY A 1 92 ? 9.813 0.874 8.746 1.00 89.38 92 GLY A C 1
ATOM 748 O O . GLY A 1 92 ? 10.324 1.974 8.968 1.00 89.38 92 GLY A O 1
ATOM 749 N N . ARG A 1 93 ? 9.628 -0.012 9.734 1.00 90.69 93 ARG A N 1
ATOM 750 C CA . ARG A 1 93 ? 10.028 0.249 11.129 1.00 90.69 93 ARG A CA 1
ATOM 751 C C . ARG A 1 93 ? 11.543 0.366 11.330 1.00 90.69 93 ARG A C 1
ATOM 753 O O . ARG A 1 93 ? 11.964 0.887 12.360 1.00 90.69 93 ARG A O 1
ATOM 760 N N . LYS A 1 94 ? 12.358 -0.067 10.358 1.00 91.81 94 LYS A N 1
ATOM 761 C CA . LYS A 1 94 ? 13.806 0.198 10.334 1.00 91.81 94 LYS A CA 1
ATOM 762 C C . LYS A 1 94 ? 14.101 1.691 10.175 1.00 91.81 94 LYS A C 1
ATOM 764 O O . LYS A 1 94 ? 15.023 2.188 10.810 1.00 91.81 94 LYS A O 1
ATOM 769 N N . ALA A 1 95 ? 13.309 2.399 9.367 1.00 92.25 95 ALA A N 1
ATOM 770 C CA . ALA A 1 95 ? 13.448 3.841 9.166 1.00 92.25 95 ALA A CA 1
ATOM 771 C C . ALA A 1 95 ? 12.805 4.645 10.305 1.00 92.25 95 ALA A C 1
ATOM 773 O O . ALA A 1 95 ? 13.345 5.662 10.731 1.00 92.25 95 ALA A O 1
ATOM 774 N N . SER A 1 96 ? 11.664 4.182 10.825 1.00 91.56 96 SER A N 1
ATOM 775 C CA . SER A 1 96 ? 10.983 4.819 11.953 1.00 91.56 96 SER A CA 1
ATOM 776 C C . SER A 1 96 ? 10.457 3.783 12.940 1.00 91.56 96 SER A C 1
ATOM 778 O O . SER A 1 96 ? 9.429 3.144 12.719 1.00 91.56 96 SER A O 1
ATOM 780 N N . GLN A 1 97 ? 11.143 3.636 14.076 1.00 91.12 97 GLN A N 1
ATOM 781 C CA . GLN A 1 97 ? 10.782 2.645 15.099 1.00 91.12 97 GLN A CA 1
ATOM 782 C C . GLN A 1 97 ? 9.379 2.865 15.683 1.00 91.12 97 GLN A C 1
ATOM 784 O O . GLN A 1 97 ? 8.740 1.912 16.151 1.00 91.12 97 GLN A O 1
ATOM 789 N N . THR A 1 98 ? 8.918 4.119 15.667 1.00 92.50 98 THR A N 1
ATOM 790 C CA . THR A 1 98 ? 7.629 4.555 16.202 1.00 92.50 98 THR A CA 1
ATOM 791 C C . THR A 1 98 ? 6.483 4.415 15.211 1.00 92.50 98 THR A C 1
ATOM 793 O O . THR A 1 98 ? 5.355 4.613 15.641 1.00 92.50 98 THR A O 1
ATOM 796 N N . ALA A 1 99 ? 6.742 4.073 13.944 1.00 92.75 99 ALA A N 1
ATOM 797 C CA . ALA A 1 99 ? 5.713 3.904 12.924 1.00 92.75 99 ALA A CA 1
ATOM 798 C C . ALA A 1 99 ? 4.810 2.677 13.181 1.00 92.75 99 ALA A C 1
ATOM 800 O O . ALA A 1 99 ? 5.217 1.735 13.878 1.00 92.75 99 ALA A O 1
ATOM 801 N N . PRO A 1 100 ? 3.596 2.651 12.594 1.00 94.19 100 PRO A N 1
ATOM 802 C CA . PRO A 1 100 ? 2.744 1.466 12.564 1.00 94.19 100 PRO A CA 1
ATOM 803 C C . PRO A 1 100 ? 3.477 0.224 12.056 1.00 94.19 100 PRO A C 1
ATOM 805 O O . PRO A 1 100 ? 4.325 0.307 11.167 1.00 94.19 100 PRO A O 1
ATOM 808 N N . ALA A 1 101 ? 3.131 -0.941 12.603 1.00 94.12 101 ALA A N 1
ATOM 809 C CA . ALA A 1 101 ? 3.603 -2.195 12.030 1.00 94.12 101 ALA A CA 1
ATOM 810 C C . ALA A 1 101 ? 2.745 -2.550 10.812 1.00 94.12 101 ALA A C 1
ATOM 812 O O . ALA A 1 101 ? 1.521 -2.431 10.869 1.00 94.12 101 ALA A O 1
ATOM 813 N N . VAL A 1 102 ? 3.393 -2.992 9.735 1.00 95.56 102 VAL A N 1
ATOM 814 C CA . VAL A 1 102 ? 2.728 -3.394 8.494 1.00 95.56 102 VAL A CA 1
ATOM 815 C C . VAL A 1 102 ? 3.017 -4.864 8.222 1.00 95.56 102 VAL A C 1
ATOM 817 O O . VAL A 1 102 ? 4.166 -5.304 8.273 1.00 95.56 102 VAL A O 1
ATOM 820 N N . LEU A 1 103 ? 1.967 -5.624 7.940 1.00 94.69 103 LEU A N 1
ATOM 821 C CA . LEU A 1 103 ? 2.031 -7.006 7.478 1.00 94.69 103 LEU A CA 1
ATOM 822 C C . LEU A 1 103 ? 1.369 -7.078 6.105 1.00 94.69 103 LEU A C 1
ATOM 824 O O . LEU A 1 103 ? 0.473 -6.289 5.807 1.00 94.69 103 LEU A O 1
ATOM 828 N N . TYR A 1 104 ? 1.786 -8.030 5.279 1.00 93.94 104 TYR A N 1
ATOM 829 C CA . TYR A 1 104 ? 1.111 -8.283 4.015 1.00 93.94 104 TYR A CA 1
ATOM 830 C C . TYR A 1 104 ? 1.043 -9.778 3.711 1.00 93.94 104 TYR A C 1
ATOM 832 O O . TYR A 1 104 ? 1.946 -10.534 4.079 1.00 93.94 104 TYR A O 1
ATOM 840 N N . SER A 1 105 ? -0.016 -10.180 3.017 1.00 92.00 105 SER A N 1
ATOM 841 C CA . SER A 1 105 ? -0.155 -11.485 2.375 1.00 92.00 105 SER A CA 1
ATOM 842 C C . SER A 1 105 ? -0.689 -11.299 0.956 1.00 92.00 105 SER A C 1
ATOM 844 O O . SER A 1 105 ? -1.434 -10.362 0.667 1.00 92.00 105 SER A O 1
ATOM 846 N N . LEU A 1 106 ? -0.252 -12.164 0.048 1.00 89.56 106 LEU A N 1
ATOM 847 C CA . LEU A 1 106 ? -0.726 -12.218 -1.335 1.00 89.56 106 LEU A CA 1
ATOM 848 C C . LEU A 1 106 ? -1.509 -13.513 -1.506 1.00 89.56 106 LEU A C 1
ATOM 850 O O . LEU A 1 106 ? -1.127 -14.526 -0.918 1.00 89.56 106 LEU A O 1
ATOM 854 N N . GLY A 1 107 ? -2.575 -13.494 -2.299 1.00 86.75 107 GLY A N 1
ATOM 855 C CA . GLY A 1 107 ? -3.360 -14.697 -2.571 1.00 86.75 107 GLY A CA 1
ATOM 856 C C . GLY A 1 107 ? -4.378 -15.014 -1.485 1.00 86.75 107 GLY A C 1
ATOM 857 O O . GLY A 1 107 ? -5.551 -15.227 -1.784 1.00 86.75 107 GLY A O 1
ATOM 858 N N . GLU A 1 108 ? -3.931 -15.016 -0.230 1.00 89.31 108 GLU A N 1
ATOM 859 C CA . GLU A 1 108 ? -4.708 -15.511 0.902 1.00 89.31 108 GLU A CA 1
ATOM 860 C C . GLU A 1 108 ? -4.993 -14.431 1.958 1.00 89.31 108 GLU A C 1
ATOM 862 O O . GLU A 1 108 ? -4.096 -13.648 2.311 1.00 89.31 108 GLU A O 1
ATOM 867 N N . PRO A 1 109 ? -6.218 -14.406 2.515 1.00 91.19 109 PRO A N 1
ATOM 868 C CA . PRO A 1 109 ? -6.553 -13.550 3.640 1.00 91.19 109 PRO A CA 1
ATOM 869 C C . PRO A 1 109 ? -5.792 -13.961 4.910 1.00 91.19 109 PRO A C 1
ATOM 871 O O . PRO A 1 109 ? -5.544 -15.150 5.134 1.00 91.19 109 PRO A O 1
ATOM 874 N N . PRO A 1 110 ? -5.460 -13.003 5.794 1.00 89.62 110 PRO A N 1
ATOM 875 C CA . PRO A 1 110 ? -4.922 -13.314 7.113 1.00 89.62 110 PRO A CA 1
ATOM 876 C C . PRO A 1 110 ? -5.922 -14.142 7.933 1.00 89.62 110 PRO A C 1
ATOM 878 O O . PRO A 1 110 ? -7.129 -14.080 7.706 1.00 89.62 110 PRO A O 1
ATOM 881 N N . LEU A 1 111 ? -5.420 -14.883 8.928 1.00 86.62 111 LEU A N 1
ATOM 882 C CA . LEU A 1 111 ? -6.225 -15.766 9.790 1.00 86.62 111 LEU A CA 1
ATOM 883 C C . LEU A 1 111 ? -7.455 -15.063 10.383 1.00 86.62 111 LEU A C 1
ATOM 885 O O . LEU A 1 111 ? -8.523 -15.654 10.457 1.00 86.62 111 LEU A O 1
ATOM 889 N N . GLU A 1 112 ? -7.320 -13.781 10.724 1.00 82.31 112 GLU A N 1
ATOM 890 C CA . GLU A 1 112 ? -8.397 -12.943 11.261 1.00 82.31 112 GLU A CA 1
ATOM 891 C C . GLU A 1 112 ? -9.589 -12.796 10.300 1.00 82.31 112 GLU A C 1
ATOM 893 O O . GLU A 1 112 ? -10.696 -12.498 10.746 1.00 82.31 112 GLU A O 1
ATOM 898 N N . LEU A 1 113 ? -9.370 -12.974 8.992 1.00 85.38 113 LEU A N 1
ATOM 899 C CA . LEU A 1 113 ? -10.360 -12.822 7.926 1.00 85.38 113 LEU A CA 1
ATOM 900 C C . LEU A 1 113 ? -10.770 -14.149 7.263 1.00 85.38 113 LEU A C 1
ATOM 902 O O . LEU A 1 113 ? -11.704 -14.140 6.464 1.00 85.38 113 LEU A O 1
ATOM 906 N N . LYS A 1 114 ? -10.108 -15.271 7.576 1.00 80.56 114 LYS A N 1
ATOM 907 C CA . LYS A 1 114 ? -10.253 -16.537 6.835 1.00 80.56 114 LYS A CA 1
ATOM 908 C C . LYS A 1 114 ? -11.673 -17.116 6.865 1.00 80.56 114 LYS A C 1
ATOM 910 O O . LYS A 1 114 ? -12.099 -17.721 5.888 1.00 80.56 114 LYS A O 1
ATOM 915 N N . ASP A 1 115 ? -12.411 -16.869 7.942 1.00 78.06 115 ASP A N 1
ATOM 916 C CA . ASP A 1 115 ? -13.760 -17.410 8.139 1.00 78.06 115 ASP A CA 1
ATOM 917 C C . ASP A 1 115 ? -14.876 -16.490 7.606 1.00 78.06 115 ASP A C 1
ATOM 919 O O . ASP A 1 115 ? -16.059 -16.795 7.765 1.00 78.06 115 ASP A O 1
ATOM 923 N N . LEU A 1 116 ? -14.542 -15.342 6.992 1.00 79.06 116 LEU A N 1
ATOM 924 C CA . LEU A 1 116 ? -15.564 -14.407 6.518 1.00 79.06 116 LEU A CA 1
ATOM 925 C C . LEU A 1 116 ? -16.027 -14.690 5.089 1.00 79.06 116 LEU A C 1
ATOM 927 O O . LEU A 1 116 ? -15.198 -14.751 4.181 1.00 79.06 116 LEU A O 1
ATOM 931 N N . PRO A 1 117 ? -17.353 -14.670 4.839 1.00 68.44 117 PRO A N 1
ATOM 932 C CA . PRO A 1 117 ? -17.939 -14.904 3.517 1.00 68.44 117 PRO A CA 1
ATOM 933 C C . PRO A 1 117 ? -17.682 -13.779 2.491 1.00 68.44 117 PRO A C 1
ATOM 935 O O . PRO A 1 117 ? -18.280 -13.774 1.422 1.00 68.44 117 PRO A O 1
ATOM 938 N N . GLY A 1 118 ? -16.801 -12.822 2.797 1.00 72.25 118 GLY A N 1
ATOM 939 C CA . GLY A 1 118 ? -16.390 -11.738 1.898 1.00 72.25 118 GLY A CA 1
ATOM 940 C C . GLY A 1 118 ? -14.875 -11.596 1.746 1.00 72.25 118 GLY A C 1
ATOM 941 O O . GLY A 1 118 ? -14.427 -10.661 1.090 1.00 72.25 118 GLY A O 1
ATOM 942 N N . ALA A 1 119 ? -14.078 -12.475 2.364 1.00 83.25 119 ALA A N 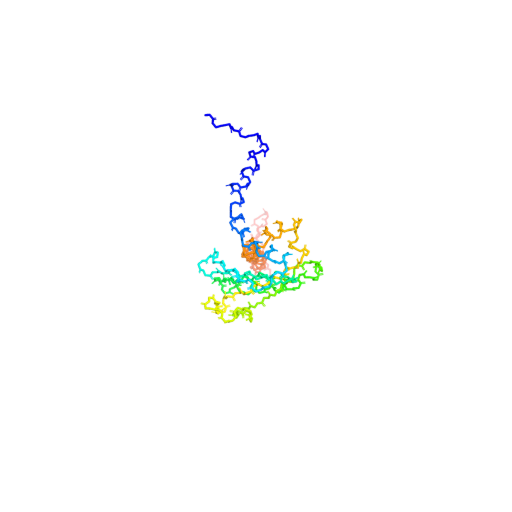1
ATOM 943 C CA . ALA A 1 119 ? -12.634 -12.483 2.172 1.00 83.25 119 ALA A CA 1
ATOM 944 C C . ALA A 1 119 ? -12.302 -13.162 0.836 1.00 83.25 119 ALA A C 1
ATOM 946 O O . ALA A 1 119 ? -12.518 -14.359 0.653 1.00 83.25 119 ALA A O 1
ATOM 947 N N . ARG A 1 120 ? -11.817 -12.374 -0.123 1.00 85.25 120 ARG A N 1
ATOM 948 C CA . ARG A 1 120 ? -11.477 -12.843 -1.462 1.00 85.25 120 ARG A CA 1
ATOM 949 C C . ARG A 1 120 ? -10.146 -13.595 -1.464 1.00 85.25 120 ARG A C 1
ATOM 951 O O . ARG A 1 120 ? -9.174 -13.176 -0.853 1.00 85.25 120 ARG A O 1
ATOM 958 N N . VAL A 1 121 ? -10.092 -14.679 -2.223 1.00 88.94 121 VAL A N 1
ATOM 959 C CA . VAL A 1 121 ? -8.862 -15.436 -2.478 1.00 88.94 121 VAL A CA 1
ATOM 960 C C . VAL A 1 121 ? -8.520 -15.295 -3.957 1.00 88.94 121 VAL A C 1
ATOM 962 O O . VAL A 1 121 ? -9.417 -15.347 -4.802 1.00 88.94 121 VAL A O 1
ATOM 965 N N . GLY A 1 122 ? -7.244 -15.092 -4.277 1.00 88.62 122 GLY A N 1
ATOM 966 C CA . GLY A 1 122 ? -6.772 -15.045 -5.661 1.00 88.62 122 GLY A CA 1
ATOM 967 C C . GLY A 1 122 ? -5.400 -14.399 -5.812 1.00 88.62 122 GLY A C 1
ATOM 968 O O . GLY A 1 122 ? -5.056 -13.483 -5.072 1.00 88.62 122 GLY A O 1
ATOM 969 N N . ASP A 1 123 ? -4.631 -14.842 -6.806 1.00 88.12 123 ASP A N 1
ATOM 970 C CA . ASP A 1 123 ? -3.223 -14.452 -7.007 1.00 88.12 123 ASP A CA 1
ATOM 971 C C . ASP A 1 123 ? -3.004 -12.943 -7.206 1.00 88.12 123 ASP A C 1
ATOM 973 O O . ASP A 1 123 ? -1.914 -12.419 -6.975 1.00 88.12 123 ASP A O 1
ATOM 977 N N . ASN A 1 124 ? -4.050 -12.232 -7.622 1.00 91.25 124 ASN A N 1
ATOM 978 C CA . ASN A 1 124 ? -4.050 -10.792 -7.842 1.00 91.25 124 ASN A CA 1
ATOM 979 C C . ASN A 1 124 ? -4.614 -9.984 -6.658 1.00 91.25 124 ASN A C 1
ATOM 981 O O . ASN A 1 124 ? -4.748 -8.762 -6.755 1.00 91.25 124 ASN A O 1
ATOM 985 N N . VAL A 1 125 ? -4.950 -10.646 -5.550 1.00 92.69 125 VAL A N 1
ATOM 986 C CA . VAL A 1 125 ? -5.449 -10.022 -4.323 1.00 92.69 125 VAL A CA 1
ATOM 987 C C . VAL A 1 125 ? -4.302 -9.859 -3.331 1.00 92.69 125 VAL A C 1
ATOM 989 O O . VAL A 1 125 ? -3.564 -10.801 -3.031 1.00 92.69 125 VAL A O 1
ATOM 992 N N . GLY A 1 126 ? -4.159 -8.643 -2.811 1.00 93.12 126 GLY A N 1
ATOM 993 C CA . GLY A 1 126 ? -3.217 -8.311 -1.752 1.00 93.12 126 GLY A CA 1
ATOM 994 C C . GLY A 1 126 ? -3.942 -7.877 -0.490 1.00 93.12 126 GLY A C 1
ATOM 995 O O . GLY A 1 126 ? -4.749 -6.947 -0.516 1.00 93.12 126 GLY A O 1
ATOM 996 N N . TYR A 1 127 ? -3.598 -8.514 0.623 1.00 94.75 127 TYR A N 1
ATOM 997 C CA . TYR A 1 127 ? -4.013 -8.105 1.953 1.00 94.75 127 TYR A CA 1
ATOM 998 C C . TYR A 1 127 ? -2.892 -7.315 2.618 1.00 94.75 127 TYR A C 1
ATOM 1000 O O . TYR A 1 127 ? -1.795 -7.835 2.812 1.00 94.75 127 TYR A O 1
ATOM 1008 N N . ILE A 1 128 ? -3.164 -6.065 2.988 1.00 95.56 128 ILE A N 1
ATOM 1009 C CA . ILE A 1 128 ? -2.233 -5.195 3.709 1.00 95.56 128 ILE A CA 1
ATOM 1010 C C . ILE A 1 128 ? -2.824 -4.886 5.075 1.00 95.56 128 ILE A C 1
ATOM 1012 O O . ILE A 1 128 ? -3.891 -4.292 5.168 1.00 95.56 128 ILE A O 1
ATOM 1016 N N . THR A 1 129 ? -2.121 -5.261 6.136 1.00 95.38 129 THR A N 1
ATOM 1017 C CA . THR A 1 129 ? -2.567 -5.070 7.516 1.00 95.38 129 THR A CA 1
ATOM 1018 C C . THR A 1 129 ? -1.706 -4.024 8.207 1.00 95.38 129 THR A C 1
ATOM 1020 O O . THR A 1 129 ? -0.507 -4.224 8.389 1.00 95.38 129 THR A O 1
ATOM 1023 N N . PHE A 1 130 ? -2.325 -2.929 8.633 1.00 95.31 130 PHE A N 1
ATOM 1024 C CA . PHE A 1 130 ? -1.732 -1.920 9.500 1.00 95.31 130 PHE A CA 1
ATOM 1025 C C . PHE A 1 130 ? -2.134 -2.172 10.945 1.00 95.31 130 PHE A C 1
ATOM 1027 O O . PHE A 1 130 ? -3.317 -2.256 11.265 1.00 95.31 130 PHE A O 1
ATOM 1034 N N . VAL A 1 131 ? -1.144 -2.224 11.830 1.00 94.00 131 VAL A N 1
ATOM 1035 C CA . VAL A 1 131 ? -1.351 -2.294 13.275 1.00 94.00 131 VAL A CA 1
ATOM 1036 C C . VAL A 1 131 ? -1.038 -0.934 13.887 1.00 94.00 131 VAL A C 1
ATOM 1038 O O . VAL A 1 131 ? 0.119 -0.503 13.964 1.00 94.00 131 VAL A O 1
ATOM 1041 N N . LEU A 1 132 ? -2.092 -0.248 14.319 1.00 93.44 132 LEU A N 1
ATOM 1042 C CA . LEU A 1 132 ? -2.049 1.062 14.947 1.00 93.44 132 LEU A CA 1
ATOM 1043 C C . LEU A 1 132 ? -2.083 0.907 16.471 1.00 93.44 132 LEU A C 1
ATOM 1045 O O . LEU A 1 132 ? -2.970 0.270 17.024 1.00 93.44 132 LEU A O 1
ATOM 1049 N N . PHE A 1 133 ? -1.126 1.514 17.164 1.00 92.25 133 PHE A N 1
ATOM 1050 C CA . PHE A 1 133 ? -1.063 1.543 18.625 1.00 92.25 133 PHE A CA 1
ATOM 1051 C C . PHE A 1 133 ? -1.653 2.859 19.164 1.00 92.25 133 PHE A C 1
ATOM 1053 O O . PHE A 1 133 ? -1.781 3.808 18.388 1.00 92.25 133 PHE A O 1
ATOM 1060 N N . PRO A 1 134 ? -1.895 2.996 20.484 1.00 90.62 134 PRO A N 1
ATOM 1061 C CA . PRO A 1 134 ? -2.435 4.217 21.099 1.00 90.62 134 PRO A CA 1
ATOM 1062 C C . PRO A 1 134 ? -1.692 5.513 20.730 1.00 90.62 134 PRO A C 1
ATOM 1064 O O . PRO A 1 134 ? -2.266 6.598 20.653 1.00 90.62 134 PRO A O 1
ATOM 1067 N N . ARG A 1 135 ? -0.392 5.420 20.425 1.00 91.31 135 ARG A N 1
ATOM 1068 C CA . ARG A 1 135 ? 0.408 6.554 19.928 1.00 91.31 135 ARG A CA 1
ATOM 1069 C C . ARG A 1 135 ? -0.050 7.093 18.557 1.00 91.31 135 ARG A C 1
ATOM 1071 O O . ARG A 1 135 ? 0.179 8.263 18.265 1.00 91.31 135 ARG A O 1
ATOM 1078 N N . HIS A 1 136 ? -0.694 6.267 17.736 1.00 91.19 136 HIS A N 1
ATOM 1079 C CA . HIS A 1 136 ? -1.250 6.628 16.426 1.00 91.19 136 HIS A CA 1
ATOM 1080 C C . HIS A 1 136 ? -2.732 7.014 16.519 1.00 91.19 136 HIS A C 1
ATOM 1082 O O . HIS A 1 136 ? -3.215 7.804 15.718 1.00 91.19 136 HIS A O 1
ATOM 1088 N N . THR A 1 137 ? -3.460 6.464 17.493 1.00 88.00 137 THR A N 1
ATOM 1089 C CA . THR A 1 137 ? -4.916 6.639 17.608 1.00 88.00 137 THR A CA 1
ATOM 1090 C C . THR A 1 137 ? -5.337 7.716 18.611 1.00 88.00 137 THR A C 1
ATOM 1092 O O . THR A 1 137 ? -6.518 8.047 18.676 1.00 88.00 137 THR A O 1
ATOM 1095 N N . ASN A 1 138 ? -4.403 8.306 19.368 1.00 87.50 138 ASN A N 1
ATOM 1096 C CA . ASN A 1 138 ? -4.728 9.360 20.331 1.00 87.50 138 ASN A CA 1
ATOM 1097 C C . ASN A 1 138 ? -5.312 10.616 19.665 1.00 87.50 138 ASN A C 1
ATOM 1099 O O . ASN A 1 138 ? -5.005 10.946 18.523 1.00 87.50 138 ASN A O 1
ATOM 1103 N N . LYS A 1 139 ? -6.079 11.393 20.433 1.00 86.25 139 LYS A N 1
ATOM 1104 C CA . LYS A 1 139 ? -6.781 12.600 19.959 1.00 86.25 139 LYS A CA 1
ATOM 1105 C C . LYS A 1 139 ? -5.907 13.636 19.239 1.00 86.25 139 LYS A C 1
ATOM 1107 O O . LYS A 1 139 ? -6.441 14.381 18.430 1.00 86.25 139 LYS A O 1
ATOM 1112 N N . LYS A 1 140 ? -4.601 13.708 19.525 1.00 88.44 140 LYS A N 1
ATOM 1113 C CA . LYS A 1 140 ? -3.693 14.672 18.879 1.00 88.44 140 LYS A CA 1
ATOM 1114 C C . LYS A 1 140 ? -3.238 14.204 17.498 1.00 88.44 140 LYS A C 1
ATOM 1116 O O . LYS A 1 140 ? -3.043 15.032 16.619 1.00 88.44 140 LYS A O 1
ATOM 1121 N N . THR A 1 141 ? -3.032 12.900 17.314 1.00 88.19 141 THR A N 1
ATOM 1122 C CA . THR A 1 141 ? -2.465 12.322 16.081 1.00 88.19 141 THR A CA 1
ATOM 1123 C C . THR A 1 141 ? -3.485 11.576 15.229 1.00 88.19 141 THR A C 1
ATOM 1125 O O . THR A 1 141 ? -3.192 11.248 14.076 1.00 88.19 141 THR A O 1
ATOM 1128 N N . ARG A 1 142 ? -4.682 11.325 15.767 1.00 85.38 142 ARG A N 1
ATOM 1129 C CA . ARG A 1 142 ? -5.735 10.549 15.116 1.00 85.38 142 ARG A CA 1
ATOM 1130 C C . ARG A 1 142 ? -6.108 11.117 13.758 1.00 85.38 142 ARG A C 1
ATOM 1132 O O . ARG A 1 142 ? -6.115 10.361 12.800 1.00 85.38 142 ARG A O 1
ATOM 1139 N N . ASP A 1 143 ? -6.378 12.414 13.660 1.00 85.81 143 ASP A N 1
ATOM 1140 C CA . ASP A 1 143 ? -6.887 13.000 12.415 1.00 85.81 143 ASP A CA 1
ATOM 1141 C C . ASP A 1 143 ? -5.866 12.856 11.275 1.00 85.81 143 ASP A C 1
ATOM 1143 O O . ASP A 1 143 ? -6.206 12.369 10.202 1.00 85.81 143 ASP A O 1
ATOM 1147 N N . ASN A 1 144 ? -4.584 13.112 11.554 1.00 88.62 144 ASN A N 1
ATOM 1148 C CA . ASN A 1 144 ? -3.506 12.870 10.593 1.00 88.62 144 ASN A CA 1
ATOM 1149 C C . ASN A 1 144 ? -3.347 11.376 10.246 1.00 88.62 144 ASN A C 1
ATOM 1151 O O . ASN A 1 144 ? -3.053 11.012 9.111 1.00 88.62 144 ASN A O 1
ATOM 1155 N N . THR A 1 145 ? -3.546 10.482 11.214 1.00 90.06 145 THR A N 1
ATOM 1156 C CA . THR A 1 145 ? -3.501 9.034 10.959 1.00 90.06 145 THR A CA 1
ATOM 1157 C C . THR A 1 145 ? -4.650 8.601 10.050 1.00 90.06 145 THR A C 1
ATOM 1159 O O . THR A 1 145 ? -4.432 7.813 9.133 1.00 90.06 145 THR A O 1
ATOM 1162 N N . ILE A 1 146 ? -5.850 9.150 10.250 1.00 86.94 146 ILE A N 1
ATOM 1163 C CA . ILE A 1 146 ? -7.002 8.944 9.367 1.00 86.94 146 ILE A CA 1
ATOM 1164 C C . ILE A 1 146 ? -6.668 9.446 7.960 1.00 86.94 146 ILE A C 1
ATOM 1166 O O . ILE A 1 146 ? -6.913 8.729 6.988 1.00 86.94 146 ILE A O 1
ATOM 1170 N N . ASP A 1 147 ? -6.050 10.624 7.846 1.00 86.31 147 ASP A N 1
ATOM 1171 C CA . ASP A 1 147 ? -5.650 11.216 6.565 1.00 86.31 147 ASP A CA 1
ATOM 1172 C C . ASP A 1 147 ? -4.689 10.316 5.770 1.00 86.31 147 ASP A C 1
ATOM 1174 O O . ASP A 1 147 ? -4.862 10.096 4.569 1.00 86.31 147 ASP A O 1
ATOM 1178 N N . LEU A 1 148 ? -3.714 9.718 6.448 1.00 90.94 148 LEU A N 1
ATOM 1179 C CA . LEU A 1 148 ? -2.746 8.824 5.813 1.00 90.94 148 LEU A CA 1
ATOM 1180 C C . LEU A 1 148 ? -3.338 7.449 5.485 1.00 90.94 148 LEU A C 1
ATOM 1182 O O . LEU A 1 148 ? -3.070 6.894 4.422 1.00 90.94 148 LEU A O 1
ATOM 1186 N N . ILE A 1 149 ? -4.150 6.886 6.381 1.00 91.06 149 ILE A N 1
ATOM 1187 C CA . ILE A 1 149 ? -4.691 5.535 6.207 1.00 91.06 149 ILE A CA 1
ATOM 1188 C C . ILE A 1 149 ? -5.754 5.501 5.109 1.00 91.06 149 ILE A C 1
ATOM 1190 O O . ILE A 1 149 ? -5.696 4.619 4.256 1.00 91.06 149 ILE A O 1
ATOM 1194 N N . HIS A 1 150 ? -6.689 6.457 5.060 1.00 86.44 150 HIS A N 1
ATOM 1195 C CA . HIS A 1 150 ? -7.747 6.417 4.039 1.00 86.44 150 HIS A CA 1
ATOM 1196 C C . HIS A 1 150 ? -7.197 6.595 2.612 1.00 86.44 150 HIS A C 1
ATOM 1198 O O . HIS A 1 150 ? -7.761 6.053 1.664 1.00 86.44 150 HIS A O 1
ATOM 1204 N N . SER A 1 151 ? -6.081 7.316 2.462 1.00 90.69 151 SER A N 1
ATOM 1205 C CA . SER A 1 151 ? -5.430 7.567 1.173 1.00 90.69 151 SER A CA 1
ATOM 1206 C C . SER A 1 151 ?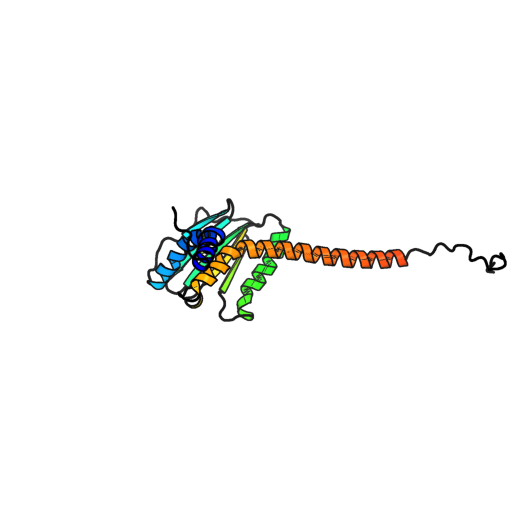 -4.404 6.495 0.781 1.00 90.69 151 SER A C 1
ATOM 1208 O O . SER A 1 151 ? -3.949 6.476 -0.364 1.00 90.69 151 SER A O 1
ATOM 1210 N N . PHE A 1 152 ? -4.067 5.560 1.682 1.00 93.31 152 PHE A N 1
ATOM 1211 C CA . PHE A 1 152 ? -3.013 4.561 1.470 1.00 93.31 152 PHE A CA 1
ATOM 1212 C C . PHE A 1 152 ? -3.202 3.740 0.188 1.00 93.31 152 PHE A C 1
ATOM 1214 O O . PHE A 1 152 ? -2.248 3.514 -0.559 1.00 93.31 152 PHE A O 1
ATOM 1221 N N . ARG A 1 153 ? -4.430 3.295 -0.094 1.00 92.81 153 ARG A N 1
ATOM 1222 C CA . ARG A 1 153 ? -4.705 2.481 -1.283 1.00 92.81 153 ARG A CA 1
ATOM 1223 C C . ARG A 1 153 ? -4.375 3.246 -2.562 1.00 92.81 153 ARG A C 1
ATOM 1225 O O . ARG A 1 153 ? -3.711 2.711 -3.448 1.00 92.81 153 ARG A O 1
ATOM 1232 N N . ASP A 1 154 ? -4.814 4.495 -2.665 1.00 93.00 154 ASP A N 1
ATOM 1233 C CA . ASP A 1 154 ? -4.531 5.311 -3.845 1.00 93.00 154 ASP A CA 1
ATOM 1234 C C . ASP A 1 154 ? -3.055 5.705 -3.912 1.00 93.00 154 ASP A C 1
ATOM 1236 O O . ASP A 1 154 ? -2.481 5.681 -4.998 1.00 93.00 154 ASP A O 1
ATOM 1240 N N . TYR A 1 155 ? -2.415 5.943 -2.763 1.00 95.50 155 TYR A N 1
ATOM 1241 C CA . TYR A 1 155 ? -0.970 6.137 -2.659 1.00 95.50 155 TYR A CA 1
ATOM 1242 C C . TYR A 1 155 ? -0.193 4.950 -3.251 1.00 95.50 155 TYR A C 1
ATOM 1244 O O . TYR A 1 155 ? 0.669 5.145 -4.110 1.00 95.50 155 TYR A O 1
ATOM 1252 N N . LEU A 1 156 ? -0.523 3.716 -2.855 1.00 95.25 156 LEU A N 1
ATOM 1253 C CA . LEU A 1 156 ? 0.161 2.512 -3.331 1.00 95.25 156 LEU A CA 1
ATOM 1254 C C . LEU A 1 156 ? 0.032 2.362 -4.853 1.00 95.25 156 LEU A C 1
ATOM 1256 O O . LEU A 1 156 ? 1.034 2.241 -5.559 1.00 95.25 156 LEU A O 1
ATOM 1260 N N . HIS A 1 157 ? -1.195 2.424 -5.376 1.00 94.75 157 HIS A N 1
ATOM 1261 C CA . HIS A 1 157 ? -1.456 2.282 -6.814 1.00 94.75 157 HIS A CA 1
ATOM 1262 C C . HIS A 1 157 ? -0.855 3.427 -7.638 1.00 94.75 157 HIS A C 1
ATOM 1264 O O . HIS A 1 157 ? -0.374 3.208 -8.752 1.00 94.75 157 HIS A O 1
ATOM 1270 N N . TYR A 1 158 ? -0.859 4.649 -7.105 1.00 96.81 158 TYR A N 1
ATOM 1271 C CA . TYR A 1 158 ? -0.203 5.795 -7.727 1.00 96.81 158 TYR A CA 1
ATOM 1272 C C . TYR A 1 158 ? 1.306 5.566 -7.851 1.00 96.81 158 TYR A C 1
ATOM 1274 O O . TYR A 1 158 ? 1.859 5.681 -8.947 1.00 96.81 158 TYR A O 1
ATOM 1282 N N . HIS A 1 159 ? 1.969 5.158 -6.768 1.00 96.94 159 HIS A N 1
ATOM 1283 C CA . HIS A 1 159 ? 3.414 4.944 -6.775 1.00 96.94 159 HIS A CA 1
ATOM 1284 C C . HIS A 1 159 ? 3.852 3.754 -7.635 1.00 96.94 159 HIS A C 1
ATOM 1286 O O . HIS A 1 159 ? 4.893 3.841 -8.287 1.00 96.94 159 HIS A O 1
ATOM 1292 N N . ILE A 1 160 ? 3.044 2.694 -7.740 1.00 95.81 160 ILE A N 1
ATOM 1293 C CA . ILE A 1 160 ? 3.283 1.606 -8.703 1.00 95.81 160 ILE A CA 1
ATOM 1294 C C . ILE A 1 160 ? 3.301 2.155 -10.138 1.00 95.81 160 ILE A C 1
ATOM 1296 O O . ILE A 1 160 ? 4.246 1.904 -10.893 1.00 95.81 160 ILE A O 1
ATOM 1300 N N . LYS A 1 161 ? 2.313 2.980 -10.511 1.00 95.94 161 LYS A N 1
ATOM 1301 C CA . LYS A 1 161 ? 2.269 3.614 -11.840 1.00 95.94 161 LYS A CA 1
ATOM 1302 C C . LYS A 1 161 ? 3.461 4.544 -12.072 1.00 95.94 161 LYS A C 1
ATOM 1304 O O . LYS A 1 161 ? 4.073 4.481 -13.138 1.00 95.94 161 LYS A O 1
ATOM 1309 N N . CYS A 1 162 ? 3.834 5.362 -11.088 1.00 97.31 162 CYS A N 1
ATOM 1310 C CA . CYS A 1 162 ? 5.018 6.221 -11.179 1.00 97.31 162 CYS A CA 1
ATOM 1311 C C . CYS A 1 162 ? 6.305 5.415 -11.402 1.00 97.31 162 CYS A C 1
ATOM 1313 O O . CYS A 1 162 ? 7.122 5.797 -12.241 1.00 97.31 162 CYS A O 1
ATOM 1315 N N . SER A 1 163 ? 6.464 4.276 -10.723 1.00 96.94 163 SER A N 1
ATOM 1316 C CA . SER A 1 163 ? 7.599 3.371 -10.929 1.00 96.94 163 SER A CA 1
ATOM 1317 C C . SER A 1 163 ? 7.642 2.816 -12.353 1.00 96.94 163 SER A C 1
ATOM 1319 O O . SER A 1 163 ? 8.707 2.836 -12.972 1.00 96.94 163 SER A O 1
ATOM 1321 N N . LYS A 1 164 ? 6.497 2.415 -12.929 1.00 95.25 164 LYS A N 1
ATOM 1322 C CA . LYS A 1 164 ? 6.422 1.995 -14.344 1.00 95.25 164 LYS A CA 1
ATOM 1323 C C . LYS A 1 164 ? 6.883 3.109 -15.288 1.00 95.25 164 LYS A C 1
ATOM 1325 O O . LYS A 1 164 ? 7.719 2.884 -16.164 1.00 95.25 164 LYS A O 1
ATOM 1330 N N . VAL A 1 165 ? 6.403 4.338 -15.084 1.00 97.31 165 VAL A N 1
ATOM 1331 C CA . VAL A 1 165 ? 6.808 5.501 -15.897 1.00 97.31 165 VAL A CA 1
ATOM 1332 C C . VAL A 1 165 ? 8.308 5.780 -15.768 1.00 97.31 165 VAL A C 1
ATOM 1334 O O . VAL A 1 165 ? 8.982 6.015 -16.774 1.00 97.31 165 VAL A O 1
ATOM 1337 N N . TYR A 1 166 ? 8.855 5.704 -14.555 1.00 97.19 166 TYR A N 1
ATOM 1338 C CA . TYR A 1 166 ? 10.284 5.884 -14.321 1.00 97.19 166 TYR A CA 1
ATOM 1339 C C . TYR A 1 166 ? 11.129 4.823 -15.044 1.00 97.19 166 TYR A C 1
ATOM 1341 O O . TYR A 1 166 ? 12.117 5.162 -15.705 1.00 97.19 166 TYR A O 1
ATOM 1349 N N . LEU A 1 167 ? 10.707 3.555 -14.998 1.00 96.50 167 LEU A N 1
ATOM 1350 C CA . LEU A 1 167 ? 11.342 2.472 -15.749 1.00 96.50 167 LEU A CA 1
ATOM 1351 C C . LEU A 1 167 ? 11.307 2.742 -17.257 1.00 96.50 167 LEU A C 1
ATOM 1353 O O . LEU A 1 167 ? 12.335 2.599 -17.918 1.00 96.50 167 LEU A O 1
ATOM 1357 N N . HIS A 1 168 ? 10.187 3.225 -17.806 1.00 97.19 168 HIS A N 1
ATOM 1358 C CA . HIS A 1 168 ? 10.124 3.610 -19.220 1.00 97.19 168 HIS A CA 1
ATOM 1359 C C . HIS A 1 168 ? 11.134 4.698 -19.589 1.00 97.19 168 HIS A C 1
ATOM 1361 O O . HIS A 1 168 ? 11.765 4.615 -20.643 1.00 97.19 168 HIS A O 1
ATOM 1367 N N . THR A 1 169 ? 11.333 5.701 -18.736 1.00 98.12 169 THR A N 1
ATOM 1368 C CA . THR A 1 169 ? 12.353 6.734 -18.967 1.00 98.12 169 THR A CA 1
ATOM 1369 C C . THR A 1 169 ? 13.761 6.136 -19.006 1.00 98.12 169 THR A C 1
ATOM 1371 O O . THR A 1 169 ? 14.548 6.471 -19.894 1.00 98.12 169 THR A O 1
ATOM 1374 N N . ARG A 1 170 ? 14.074 5.193 -18.108 1.00 98.06 170 ARG A N 1
ATOM 1375 C CA . ARG A 1 170 ? 15.374 4.497 -18.084 1.00 98.06 170 ARG A CA 1
ATOM 1376 C C . ARG A 1 170 ? 15.578 3.605 -19.305 1.00 98.06 170 ARG A C 1
ATOM 1378 O O . ARG A 1 170 ? 16.656 3.633 -19.897 1.00 98.06 170 ARG A O 1
ATOM 1385 N N . MET A 1 171 ? 14.539 2.883 -19.723 1.00 98.31 171 MET A N 1
ATOM 1386 C CA . MET A 1 171 ? 14.568 2.072 -20.941 1.00 98.31 171 MET A CA 1
ATOM 1387 C C . MET A 1 171 ? 14.836 2.939 -22.174 1.00 98.31 171 MET A C 1
ATOM 1389 O O . MET A 1 171 ? 15.755 2.641 -22.928 1.00 98.31 171 MET A O 1
ATOM 1393 N N . ARG A 1 172 ? 14.133 4.070 -22.333 1.00 98.12 172 ARG A N 1
ATOM 1394 C CA . ARG A 1 172 ? 14.355 5.007 -23.452 1.00 98.12 172 ARG A CA 1
ATOM 1395 C C . ARG A 1 172 ? 15.778 5.560 -23.488 1.00 98.12 172 ARG A C 1
ATOM 1397 O O . ARG A 1 172 ? 16.380 5.614 -24.562 1.00 98.12 172 ARG A O 1
ATOM 1404 N N . ALA A 1 173 ? 16.328 5.938 -22.334 1.00 98.12 173 ALA A N 1
ATOM 1405 C CA . ALA A 1 173 ? 17.713 6.393 -22.243 1.00 98.12 173 ALA A CA 1
ATOM 1406 C C . ALA A 1 173 ? 18.681 5.296 -22.714 1.00 98.12 173 ALA A C 1
ATOM 1408 O O . ALA A 1 173 ? 19.536 5.545 -23.563 1.00 98.12 173 ALA A O 1
ATOM 1409 N N . LYS A 1 174 ? 18.483 4.053 -22.256 1.00 98.19 174 LYS A N 1
ATOM 1410 C CA . LYS A 1 174 ? 19.350 2.935 -22.638 1.00 98.19 174 LYS A CA 1
ATOM 1411 C C . LYS A 1 174 ? 19.222 2.557 -24.116 1.00 98.19 174 LYS A C 1
ATOM 1413 O O . LYS A 1 174 ? 20.235 2.326 -24.770 1.00 98.19 174 LYS A O 1
ATOM 1418 N N . THR A 1 175 ? 18.010 2.556 -24.669 1.00 98.38 175 THR A N 1
ATOM 1419 C CA . THR A 1 175 ? 17.775 2.370 -26.109 1.00 98.38 175 THR A CA 1
ATOM 1420 C C . THR A 1 175 ? 18.477 3.449 -26.927 1.00 98.38 175 THR A C 1
ATOM 1422 O O . THR A 1 175 ? 19.102 3.139 -27.936 1.00 98.38 175 THR A O 1
ATOM 1425 N N . THR A 1 176 ? 18.442 4.702 -26.471 1.00 98.06 176 THR A N 1
ATOM 1426 C CA . THR A 1 176 ? 19.159 5.806 -27.125 1.00 98.06 176 THR A CA 1
ATOM 1427 C C . THR A 1 176 ? 20.667 5.551 -27.153 1.00 98.06 176 THR A C 1
ATOM 1429 O O . THR A 1 176 ? 21.310 5.772 -28.179 1.00 98.06 176 THR A O 1
ATOM 1432 N N . ASP A 1 177 ? 21.239 5.030 -26.068 1.00 97.62 177 ASP A N 1
ATOM 1433 C CA . ASP A 1 177 ? 22.657 4.667 -26.031 1.00 97.62 177 ASP A CA 1
ATOM 1434 C C . ASP A 1 177 ? 22.984 3.499 -26.967 1.00 97.62 177 ASP A C 1
ATOM 1436 O O . ASP A 1 177 ? 23.979 3.555 -27.693 1.00 97.62 177 ASP A O 1
ATOM 1440 N N . PHE A 1 178 ? 22.131 2.474 -27.028 1.00 97.62 178 PHE A N 1
ATOM 1441 C CA . PHE A 1 178 ? 22.305 1.374 -27.980 1.00 97.62 178 PHE A CA 1
ATOM 1442 C C . PHE A 1 178 ? 22.229 1.846 -29.435 1.00 97.62 178 PHE A C 1
ATOM 1444 O O . PHE A 1 178 ? 23.054 1.438 -30.251 1.00 97.62 178 PHE A O 1
ATOM 1451 N N . LEU A 1 179 ? 21.315 2.764 -29.757 1.00 96.94 179 LEU A N 1
ATOM 1452 C CA . LEU A 1 179 ? 21.231 3.362 -31.089 1.00 96.94 179 LEU A CA 1
ATOM 1453 C C . LEU A 1 179 ? 22.502 4.140 -31.453 1.00 96.94 179 LEU A C 1
ATOM 1455 O O . LEU A 1 179 ? 22.957 4.051 -32.591 1.00 96.94 179 LEU A O 1
ATOM 1459 N N . LYS A 1 180 ? 23.129 4.851 -30.505 1.00 95.44 180 LYS A N 1
ATOM 1460 C CA . LYS A 1 180 ? 24.423 5.520 -30.744 1.00 95.44 180 LYS A CA 1
ATOM 1461 C C . LYS A 1 180 ? 25.527 4.520 -31.085 1.00 95.44 180 LYS A C 1
ATOM 1463 O O . LYS A 1 180 ? 26.305 4.772 -32.002 1.00 95.44 180 LYS A O 1
ATOM 1468 N N . VAL A 1 181 ? 25.593 3.395 -30.369 1.00 96.44 181 VAL A N 1
ATOM 1469 C CA . VAL A 1 181 ? 26.574 2.329 -30.640 1.00 96.44 181 VAL A CA 1
ATOM 1470 C C . VAL A 1 181 ? 26.340 1.723 -32.025 1.00 96.44 181 VAL A C 1
ATOM 1472 O O . VAL A 1 181 ? 27.285 1.612 -32.802 1.00 96.44 181 VAL A O 1
ATOM 1475 N N . LEU A 1 182 ? 25.088 1.412 -32.370 1.00 95.00 182 LEU A N 1
ATOM 1476 C CA . LEU A 1 182 ? 24.726 0.882 -33.688 1.00 95.00 182 LEU A CA 1
ATOM 1477 C C . LEU A 1 182 ? 25.054 1.859 -34.820 1.00 95.00 182 LEU A C 1
ATOM 1479 O O . LEU A 1 182 ? 25.609 1.458 -35.839 1.00 95.00 182 LEU A O 1
ATOM 1483 N N . ASN A 1 183 ? 24.755 3.145 -34.638 1.00 93.06 183 ASN A N 1
ATOM 1484 C CA . ASN A 1 183 ? 25.062 4.167 -35.636 1.00 93.06 183 ASN A CA 1
ATOM 1485 C C . ASN A 1 183 ? 26.572 4.351 -35.823 1.00 93.06 183 ASN A C 1
ATOM 1487 O O . ASN A 1 183 ? 27.010 4.542 -36.951 1.00 93.06 183 ASN A O 1
ATOM 1491 N N . ARG A 1 184 ? 27.374 4.226 -34.756 1.00 92.25 184 ARG A N 1
ATOM 1492 C CA . ARG A 1 184 ? 28.844 4.242 -34.846 1.00 92.25 184 ARG A CA 1
ATOM 1493 C C . ARG A 1 184 ? 29.406 3.014 -35.568 1.00 92.25 184 ARG A C 1
ATOM 1495 O O . ARG A 1 184 ? 30.464 3.104 -36.174 1.00 92.25 184 ARG A O 1
ATOM 1502 N N . ALA A 1 185 ? 28.721 1.875 -35.492 1.00 92.56 185 ALA A N 1
ATOM 1503 C CA . ALA A 1 185 ? 29.132 0.652 -36.175 1.00 92.56 185 ALA A CA 1
ATOM 1504 C C . ALA A 1 185 ? 28.806 0.655 -37.680 1.00 92.56 185 ALA A C 1
ATOM 1506 O O . ALA A 1 185 ? 29.288 -0.216 -38.402 1.00 92.56 185 ALA A O 1
ATOM 1507 N N . ARG A 1 186 ? 27.998 1.609 -38.175 1.00 88.19 186 ARG A N 1
ATOM 1508 C CA . ARG A 1 186 ? 27.760 1.749 -39.616 1.00 88.19 186 ARG A CA 1
ATOM 1509 C C . ARG A 1 186 ? 29.045 2.238 -40.296 1.00 88.19 186 ARG A C 1
ATOM 1511 O O . ARG A 1 186 ? 29.562 3.278 -39.890 1.00 88.19 186 ARG A O 1
ATOM 1518 N N . PRO A 1 187 ? 29.545 1.541 -41.334 1.00 84.81 187 PRO A N 1
ATOM 1519 C CA . PRO A 1 187 ? 30.670 2.033 -42.117 1.00 84.81 187 PRO A CA 1
ATOM 1520 C C . PRO A 1 187 ? 30.326 3.401 -42.706 1.00 84.81 187 PRO A C 1
ATOM 1522 O O . PRO A 1 187 ? 29.254 3.570 -43.292 1.00 84.81 187 PRO A O 1
ATOM 1525 N N . GLU A 1 188 ? 31.223 4.375 -42.568 1.00 76.81 188 GLU A N 1
ATOM 1526 C CA . GLU A 1 188 ? 31.068 5.638 -43.281 1.00 76.81 188 GLU A CA 1
ATOM 1527 C C . GLU A 1 188 ? 31.094 5.357 -44.786 1.00 76.81 188 GLU A C 1
ATOM 1529 O O . GLU A 1 188 ? 32.028 4.732 -45.302 1.00 76.81 188 GLU A O 1
ATOM 1534 N N . VAL A 1 189 ? 30.072 5.822 -45.508 1.00 70.06 189 VAL A N 1
ATOM 1535 C CA . VAL A 1 189 ? 30.120 5.847 -46.970 1.00 70.06 189 VAL A CA 1
ATOM 1536 C C . VAL A 1 189 ? 31.240 6.817 -47.328 1.00 70.06 189 VAL A C 1
ATOM 1538 O O . VAL A 1 189 ? 31.085 8.027 -47.163 1.00 70.06 189 VAL A O 1
ATOM 1541 N N . LYS A 1 190 ? 32.396 6.295 -47.755 1.00 62.62 190 LYS A N 1
ATOM 1542 C CA . LYS A 1 190 ? 33.507 7.109 -48.256 1.00 62.62 190 LYS A CA 1
ATOM 1543 C C . LYS A 1 190 ? 33.022 7.871 -49.491 1.00 62.62 190 LYS A C 1
ATOM 1545 O O . LYS A 1 190 ? 33.114 7.372 -50.606 1.00 62.62 190 LYS A O 1
ATOM 1550 N N . GLY A 1 191 ? 32.494 9.077 -49.298 1.00 62.28 191 GLY A N 1
ATOM 1551 C CA . GLY A 1 191 ? 32.377 10.044 -50.381 1.00 62.28 191 GLY A CA 1
ATOM 1552 C C . GLY A 1 191 ? 33.781 10.359 -50.890 1.00 62.28 191 GLY A C 1
ATOM 1553 O O . GLY A 1 191 ? 34.703 10.512 -50.082 1.00 62.28 191 GLY A O 1
ATOM 1554 N N . GLU A 1 192 ? 33.966 10.419 -52.211 1.00 57.69 192 GLU A N 1
ATOM 1555 C CA . GLU A 1 192 ? 35.230 10.850 -52.810 1.00 57.69 192 GLU A CA 1
ATOM 1556 C C . GLU A 1 192 ? 35.644 12.198 -52.210 1.00 57.69 192 GLU A C 1
ATOM 1558 O O . GLU A 1 192 ? 35.050 13.240 -52.495 1.00 57.69 192 GLU A O 1
ATOM 1563 N N . LYS A 1 193 ? 36.682 12.194 -51.369 1.00 60.50 193 LYS A N 1
ATOM 1564 C CA . LYS A 1 193 ? 37.304 13.428 -50.896 1.00 60.50 193 LYS A CA 1
ATOM 1565 C C . LYS A 1 193 ? 38.086 14.015 -52.070 1.00 60.50 193 LYS A C 1
ATOM 1567 O O . LYS A 1 193 ? 39.231 13.640 -52.311 1.00 60.50 193 LYS A O 1
ATOM 1572 N N . LYS A 1 194 ? 37.448 14.902 -52.837 1.00 55.88 194 LYS A N 1
ATOM 1573 C CA . LYS A 1 194 ? 38.120 15.686 -53.879 1.00 55.88 194 LYS A CA 1
ATOM 1574 C C . LYS A 1 194 ? 38.985 16.754 -53.214 1.00 55.88 194 LYS A C 1
ATOM 1576 O O . LYS A 1 194 ? 38.532 17.465 -52.320 1.00 55.88 194 LYS A O 1
ATOM 1581 N N . THR A 1 195 ? 40.241 16.849 -53.636 1.00 57.53 195 THR A N 1
ATOM 1582 C CA . THR A 1 195 ? 41.116 17.962 -53.246 1.00 57.53 195 THR A CA 1
ATOM 1583 C C . THR A 1 195 ? 40.602 19.268 -53.864 1.00 57.53 195 THR A C 1
ATOM 1585 O O . THR A 1 195 ? 39.900 19.240 -54.875 1.00 57.53 195 THR A O 1
ATOM 1588 N N . PHE A 1 196 ? 40.953 20.423 -53.286 1.00 53.38 196 PHE A N 1
ATOM 1589 C CA . PHE A 1 196 ? 40.536 21.752 -53.771 1.00 53.38 196 PHE A CA 1
ATOM 1590 C C . PHE A 1 196 ? 40.877 22.004 -55.260 1.00 53.38 196 PHE A C 1
ATOM 1592 O O . PHE A 1 196 ? 40.234 22.825 -55.902 1.00 53.38 196 PHE A O 1
ATOM 1599 N N . SER A 1 197 ? 41.825 21.256 -55.845 1.00 61.66 197 SER A N 1
ATOM 1600 C CA . SER A 1 197 ? 42.184 21.312 -57.274 1.00 61.66 197 SER A CA 1
ATOM 1601 C C . SER A 1 197 ? 41.452 20.298 -58.172 1.00 61.66 197 SER A C 1
ATOM 1603 O O . SER A 1 197 ? 41.805 20.141 -59.340 1.00 61.66 197 SER A O 1
ATOM 1605 N N . GLY A 1 198 ? 40.448 19.584 -57.653 1.00 55.84 198 GLY A N 1
ATOM 1606 C CA . GLY A 1 198 ? 39.622 18.654 -58.429 1.00 55.84 198 GLY A CA 1
ATOM 1607 C C . GLY A 1 198 ? 40.280 17.312 -58.771 1.00 55.84 198 GLY A C 1
ATOM 1608 O O . GLY A 1 198 ? 39.700 16.544 -59.536 1.00 55.84 198 GLY A O 1
ATOM 1609 N N . ARG A 1 199 ? 41.455 16.989 -58.212 1.00 58.78 199 ARG A N 1
ATOM 1610 C CA . ARG A 1 199 ? 42.108 15.681 -58.410 1.00 58.78 199 ARG A CA 1
ATOM 1611 C C . ARG A 1 199 ? 41.723 14.694 -57.302 1.00 58.78 199 ARG A C 1
ATOM 1613 O O . ARG A 1 199 ? 41.792 15.023 -56.113 1.00 58.78 199 ARG A O 1
ATOM 1620 N N . THR A 1 200 ? 41.309 13.493 -57.705 1.00 52.97 200 THR A N 1
ATOM 1621 C CA . THR A 1 200 ? 40.917 12.384 -56.821 1.00 52.97 200 THR A CA 1
ATOM 1622 C C . THR A 1 200 ? 42.156 11.636 -56.319 1.00 52.97 200 THR A C 1
ATOM 1624 O O . THR A 1 200 ? 43.072 11.365 -57.093 1.00 52.97 200 THR A O 1
ATOM 1627 N N . PHE A 1 201 ? 42.196 11.297 -55.028 1.00 53.25 201 PHE A N 1
ATOM 1628 C CA . PHE A 1 201 ? 43.264 10.480 -54.443 1.00 53.25 201 PHE A CA 1
ATOM 1629 C C . PHE A 1 201 ? 43.110 9.022 -54.903 1.00 53.25 201 PHE A C 1
ATOM 1631 O O . PHE A 1 201 ? 42.141 8.363 -54.531 1.00 53.25 201 PHE A O 1
ATOM 1638 N N . GLN A 1 202 ? 44.057 8.511 -55.692 1.00 52.25 202 GLN A N 1
ATOM 1639 C CA . GLN A 1 202 ? 44.186 7.071 -55.921 1.00 52.25 202 GLN A CA 1
ATOM 1640 C C . GLN A 1 202 ? 45.079 6.487 -54.828 1.00 52.25 202 GLN A C 1
ATOM 1642 O O . GLN A 1 202 ? 46.198 6.948 -54.619 1.00 52.25 202 GLN A O 1
ATOM 1647 N N . THR A 1 203 ? 44.553 5.511 -54.093 1.00 49.34 203 THR A N 1
ATOM 1648 C CA . THR A 1 203 ? 45.334 4.733 -53.123 1.00 49.34 203 THR A CA 1
ATOM 1649 C C . THR A 1 203 ? 45.919 3.547 -53.892 1.00 49.34 203 THR A C 1
ATOM 1651 O O . THR A 1 203 ? 45.136 2.813 -54.494 1.00 49.34 203 THR A O 1
ATOM 1654 N N . GLN A 1 204 ? 47.251 3.421 -53.953 1.00 40.78 204 GLN A N 1
ATOM 1655 C CA . GLN A 1 204 ? 47.905 2.177 -54.388 1.00 40.78 204 GLN A CA 1
ATOM 1656 C C . GLN A 1 204 ? 47.698 1.084 -53.341 1.00 40.78 204 GLN A C 1
ATOM 1658 O O . GLN A 1 204 ? 47.673 1.437 -52.138 1.00 40.78 204 GLN A O 1
#

Foldseek 3Di:
DPDDDDPVVVVVCCCVVPVCPVLVVLVVLLVLLVCLVVQHADDDWDWDCPDPLKIWTWHHHNFWIKIKIWDFDPDPVLLVLLVVVLVCLQVVCVVPVPAWHKDKDAQDDDPVCRPDPNGDGDRRIMMIMTIGGCVCSPPVNNSVSSVCVVCVRVVSVVVSVVVVVVVVVVVVVVVVVVVVVVVVPDDPPPDQPQDPVRDTDDDD

Organism: Caenorhabditis japonica (NCBI:txid281687)

pLDDT: mean 82.69, std 14.31, range [37.22, 98.38]

Radius of gyration: 28.6 Å; chains: 1; bounding box: 78×54×85 Å